Protein AF-A0A6I1EDD2-F1 (afdb_monomer_lite)

Organism: NCBI:txid1944635

pLDDT: mean 84.3, std 18.05, range [27.75, 98.12]

Structure (mmCIF, N/CA/C/O backbone):
data_AF-A0A6I1EDD2-F1
#
_entry.id   AF-A0A6I1EDD2-F1
#
loop_
_atom_site.group_PDB
_atom_site.id
_atom_site.type_symbol
_atom_site.label_atom_id
_atom_site.label_alt_id
_atom_site.label_comp_id
_atom_site.label_asym_id
_atom_site.label_entity_id
_atom_site.label_seq_id
_atom_site.pdbx_PDB_ins_code
_atom_site.Cartn_x
_atom_site.Cartn_y
_atom_site.Cartn_z
_atom_site.occupancy
_atom_site.B_iso_or_equiv
_atom_site.auth_seq_id
_atom_site.auth_comp_id
_atom_site.auth_asym_id
_atom_site.auth_atom_id
_atom_site.pdbx_PDB_model_num
ATOM 1 N N . MET A 1 1 ? -7.273 -20.513 17.455 1.00 47.00 1 MET A N 1
ATOM 2 C CA . MET A 1 1 ? -8.630 -21.057 17.237 1.00 47.00 1 MET A CA 1
ATOM 3 C C . MET A 1 1 ? -8.915 -20.858 15.754 1.00 47.00 1 MET A C 1
ATOM 5 O O . MET A 1 1 ? -8.817 -19.725 15.310 1.00 47.00 1 MET A O 1
ATOM 9 N N . GLU A 1 2 ? -9.102 -21.917 14.962 1.00 56.94 2 GLU A N 1
ATOM 10 C CA . GLU A 1 2 ? -9.360 -21.773 13.517 1.00 56.94 2 GLU A CA 1
ATOM 11 C C . GLU A 1 2 ? -10.777 -21.231 13.305 1.00 56.94 2 GLU A C 1
ATOM 13 O O . GLU A 1 2 ? -11.744 -21.877 13.702 1.00 56.94 2 GLU A O 1
ATOM 18 N N . ALA A 1 3 ? -10.907 -20.052 12.693 1.00 68.50 3 ALA A N 1
ATOM 19 C CA . ALA A 1 3 ? -12.188 -19.355 12.547 1.00 68.50 3 ALA A CA 1
ATOM 20 C C . ALA A 1 3 ? -13.194 -20.069 11.614 1.00 68.50 3 ALA A C 1
ATOM 22 O O . ALA A 1 3 ? -14.375 -19.733 11.636 1.00 68.50 3 ALA A O 1
ATOM 23 N N . ARG A 1 4 ? -12.748 -21.065 10.824 1.00 78.69 4 ARG A N 1
ATOM 24 C CA . ARG A 1 4 ? -13.569 -21.881 9.896 1.00 78.69 4 ARG A CA 1
ATOM 25 C C . ARG A 1 4 ? -14.528 -21.048 9.026 1.00 78.69 4 ARG A C 1
ATOM 27 O O . ARG A 1 4 ? -15.680 -21.421 8.839 1.00 78.69 4 ARG A O 1
ATOM 34 N N . LYS A 1 5 ? -14.041 -19.916 8.518 1.00 84.88 5 LYS A N 1
ATOM 35 C CA . LYS A 1 5 ? -14.742 -19.030 7.581 1.00 84.88 5 LYS A CA 1
ATOM 36 C C . LYS A 1 5 ? -14.232 -19.341 6.177 1.00 84.88 5 LYS A C 1
ATOM 38 O O . LYS A 1 5 ? -13.026 -19.236 5.952 1.00 84.88 5 LYS A O 1
ATOM 43 N N . PHE A 1 6 ? -15.106 -19.775 5.272 1.00 87.50 6 PHE A N 1
ATOM 44 C CA . PHE A 1 6 ? -14.699 -20.266 3.943 1.00 87.50 6 PHE A CA 1
ATOM 45 C C . PHE A 1 6 ? -15.338 -19.497 2.789 1.00 87.50 6 PHE A C 1
ATOM 47 O O . PHE A 1 6 ? -14.894 -19.634 1.650 1.00 87.50 6 PHE A O 1
ATOM 54 N N . THR A 1 7 ? -16.348 -18.682 3.075 1.00 92.38 7 THR A N 1
ATOM 55 C CA . THR A 1 7 ? -16.920 -17.734 2.115 1.00 92.38 7 THR A CA 1
ATOM 56 C C . THR A 1 7 ? -16.343 -16.338 2.324 1.00 92.38 7 THR A C 1
ATOM 58 O O . THR A 1 7 ? -15.839 -16.015 3.402 1.00 92.38 7 THR A O 1
ATOM 61 N N . VAL A 1 8 ? -16.396 -15.508 1.283 1.00 90.56 8 VAL A N 1
ATOM 62 C CA . VAL A 1 8 ? -15.893 -14.129 1.341 1.00 90.56 8 VAL A CA 1
ATOM 63 C C . VAL A 1 8 ? -16.659 -13.343 2.396 1.00 90.56 8 VAL A C 1
ATOM 65 O O . VAL A 1 8 ? -16.052 -12.667 3.217 1.00 90.56 8 VAL A O 1
ATOM 68 N N . GLU A 1 9 ? -17.977 -13.494 2.420 1.00 93.12 9 GLU A N 1
ATOM 69 C CA . GLU A 1 9 ? -18.878 -12.876 3.384 1.00 93.12 9 GLU A CA 1
ATOM 70 C C . GLU A 1 9 ? -18.453 -13.231 4.807 1.00 93.12 9 GLU A C 1
ATOM 72 O O . GLU A 1 9 ? -18.125 -12.346 5.587 1.00 93.12 9 GLU A O 1
ATOM 77 N N . GLU A 1 10 ? -18.330 -14.525 5.107 1.00 93.50 10 GLU A N 1
ATOM 78 C CA . GLU A 1 10 ? -17.895 -15.015 6.416 1.00 93.50 10 GLU A CA 1
ATOM 79 C C . GLU A 1 10 ? -16.515 -14.495 6.837 1.00 93.50 10 GLU A C 1
ATOM 81 O O . GLU A 1 10 ? -16.293 -14.216 8.020 1.00 93.50 10 GLU A O 1
ATOM 86 N N . MET A 1 11 ? -15.574 -14.398 5.892 1.00 93.75 11 MET A N 1
ATOM 87 C CA . MET A 1 11 ? -14.241 -13.852 6.147 1.00 93.75 11 MET A CA 1
ATOM 88 C C . MET A 1 11 ? -14.312 -12.358 6.454 1.00 93.75 11 MET A C 1
ATOM 90 O O . MET A 1 11 ? -13.702 -11.917 7.426 1.00 93.75 11 MET A O 1
ATOM 94 N N . ILE A 1 12 ? -15.070 -11.584 5.671 1.00 95.31 12 ILE A N 1
ATOM 95 C CA . ILE A 1 12 ? -15.235 -10.148 5.897 1.00 95.31 12 ILE A CA 1
ATOM 96 C C . ILE A 1 12 ? -15.932 -9.894 7.231 1.00 95.31 12 ILE A C 1
ATOM 98 O O . ILE A 1 12 ? -15.414 -9.079 7.994 1.00 95.31 12 ILE A O 1
ATOM 102 N N . SER A 1 13 ? -17.019 -10.608 7.559 1.00 94.06 13 SER A N 1
ATOM 103 C CA . SER A 1 13 ? -17.682 -10.462 8.862 1.00 94.06 13 SER A CA 1
ATOM 104 C C . SER A 1 13 ? -16.683 -10.695 9.998 1.00 94.06 13 SER A C 1
ATOM 106 O O . SER A 1 13 ? -16.581 -9.870 10.898 1.00 94.06 13 SER A O 1
ATOM 108 N N . TYR A 1 14 ? -15.880 -11.763 9.915 1.00 93.88 14 TYR A N 1
ATOM 109 C CA . TYR A 1 14 ? -14.882 -12.093 10.935 1.00 93.88 14 TYR A CA 1
ATOM 110 C C . TYR A 1 14 ? -13.762 -11.050 11.050 1.00 93.88 14 TYR A C 1
ATOM 112 O O . TYR A 1 14 ? -13.296 -10.735 12.145 1.00 93.88 14 TYR A O 1
ATOM 120 N N . VAL A 1 15 ? -13.313 -10.489 9.928 1.00 94.81 15 VAL A N 1
ATOM 121 C CA . VAL A 1 15 ? -12.271 -9.452 9.905 1.00 94.81 15 VAL A CA 1
ATOM 122 C C . VAL A 1 15 ? -12.746 -8.158 10.572 1.00 94.81 15 VAL A C 1
ATOM 124 O O . VAL A 1 15 ? -11.948 -7.486 11.224 1.00 94.81 15 VAL A O 1
ATOM 127 N N . ILE A 1 16 ? -14.029 -7.811 10.432 1.00 95.25 16 ILE A N 1
ATOM 128 C CA . ILE A 1 16 ? -14.606 -6.570 10.971 1.00 95.25 16 ILE A CA 1
ATOM 129 C C . ILE A 1 16 ? -15.387 -6.769 12.274 1.00 95.25 16 ILE A C 1
ATOM 131 O O . ILE A 1 16 ? -16.063 -5.843 12.714 1.00 95.25 16 ILE A O 1
ATOM 135 N N . GLU A 1 17 ? -15.336 -7.949 12.889 1.00 93.44 17 GLU A N 1
ATOM 136 C CA . GLU A 1 17 ? -15.914 -8.172 14.215 1.00 93.44 17 GLU A CA 1
ATOM 137 C C . GLU A 1 17 ? -15.179 -7.325 15.276 1.00 93.44 17 GLU A C 1
ATOM 139 O O . GLU A 1 17 ? -13.961 -7.118 15.172 1.00 93.44 17 GLU A O 1
ATOM 144 N N . PRO A 1 18 ? -15.885 -6.832 16.313 1.00 90.31 18 PRO A N 1
ATOM 145 C CA . PRO A 1 18 ? -15.234 -6.228 17.472 1.00 90.31 18 PRO A CA 1
ATOM 146 C C . PRO A 1 18 ? -14.147 -7.153 18.031 1.00 90.31 18 PRO A C 1
ATOM 148 O O . PRO A 1 18 ? -14.335 -8.366 18.090 1.00 90.31 18 PRO A O 1
ATOM 151 N N . ASP A 1 19 ? -13.012 -6.578 18.427 1.00 86.81 19 ASP A N 1
ATOM 152 C CA . ASP A 1 19 ? -11.853 -7.301 18.973 1.00 86.81 19 ASP A CA 1
ATOM 153 C C . ASP A 1 19 ? -11.250 -8.372 18.040 1.00 86.81 19 ASP A C 1
ATOM 155 O O . ASP A 1 19 ? -10.420 -9.183 18.463 1.00 86.81 19 ASP A O 1
ATOM 159 N N . SER A 1 20 ? -11.614 -8.369 16.751 1.00 91.56 20 SER A N 1
ATOM 160 C CA . SER A 1 20 ? -10.962 -9.215 15.757 1.00 91.56 20 SER A CA 1
ATOM 161 C C . SER A 1 20 ? -9.488 -8.843 15.638 1.00 91.56 20 SER A C 1
ATOM 163 O O . SER A 1 20 ? -9.128 -7.664 15.589 1.00 91.56 20 SER A O 1
ATOM 165 N N . PHE A 1 21 ? -8.631 -9.859 15.540 1.00 91.44 21 PHE A N 1
ATOM 166 C CA . PHE A 1 21 ? -7.180 -9.704 15.427 1.00 91.44 21 PHE A CA 1
ATOM 167 C C . PHE A 1 21 ? -6.784 -8.694 14.337 1.00 91.44 21 PHE A C 1
ATOM 169 O O . PHE A 1 21 ? -5.954 -7.818 14.566 1.00 91.44 21 PHE A O 1
ATOM 176 N N . PHE A 1 22 ? -7.454 -8.745 13.183 1.00 92.25 22 PHE A N 1
ATOM 177 C CA . PHE A 1 22 ? -7.182 -7.875 12.036 1.00 92.25 22 PHE A CA 1
ATOM 178 C C . PHE A 1 22 ? -7.461 -6.391 12.301 1.00 92.25 22 PHE A C 1
ATOM 180 O O . PHE A 1 22 ? -6.914 -5.527 11.619 1.00 92.25 22 PHE A O 1
ATOM 187 N N . THR A 1 23 ? -8.306 -6.069 13.282 1.00 92.75 23 THR A N 1
ATOM 188 C CA . THR A 1 23 ? -8.654 -4.676 13.589 1.00 92.75 23 THR A CA 1
ATOM 189 C C . THR A 1 23 ? -7.485 -3.950 14.241 1.00 92.75 23 THR A C 1
ATOM 191 O O . THR A 1 23 ? -7.148 -2.832 13.845 1.00 92.75 23 THR A O 1
ATOM 194 N N . THR A 1 24 ? -6.811 -4.613 15.182 1.00 91.25 24 THR A N 1
ATOM 195 C CA . THR A 1 24 ? -5.698 -4.051 15.954 1.00 91.25 24 THR A CA 1
ATOM 196 C C . THR A 1 24 ? -4.334 -4.327 15.337 1.00 91.25 24 THR A C 1
ATOM 198 O O . THR A 1 24 ? -3.413 -3.536 15.533 1.00 91.25 24 THR A O 1
ATOM 201 N N . GLU A 1 25 ? -4.188 -5.427 14.593 1.00 94.06 25 GLU A N 1
ATOM 202 C CA . GLU A 1 25 ? -2.879 -5.912 14.151 1.00 94.06 25 GLU A CA 1
ATOM 203 C C . GLU A 1 25 ? -2.140 -4.902 13.264 1.00 94.06 25 GLU A C 1
ATOM 205 O O . GLU A 1 25 ? -0.933 -4.731 13.407 1.00 94.06 25 GLU A O 1
ATOM 210 N N . GLY A 1 26 ? -2.847 -4.165 12.398 1.00 93.94 26 GLY A N 1
ATOM 211 C CA . GLY A 1 26 ? -2.216 -3.142 11.557 1.00 93.94 26 GLY A CA 1
ATOM 212 C C . GLY A 1 26 ? -1.528 -2.049 12.383 1.00 93.94 26 GLY A C 1
ATOM 213 O O . GLY A 1 26 ? -0.376 -1.707 12.130 1.00 93.94 26 GLY A O 1
ATOM 214 N N . ASP A 1 27 ? -2.186 -1.546 13.429 1.00 94.81 27 ASP A N 1
ATOM 215 C CA . ASP A 1 27 ? -1.603 -0.533 14.316 1.00 94.81 27 ASP A CA 1
ATOM 216 C C . ASP A 1 27 ? -0.454 -1.106 15.162 1.00 94.81 27 ASP A C 1
ATOM 218 O O . ASP A 1 27 ? 0.601 -0.477 15.280 1.00 94.81 27 ASP A O 1
ATOM 222 N N . ILE A 1 28 ? -0.625 -2.318 15.703 1.00 95.88 28 ILE A N 1
ATOM 223 C CA . ILE A 1 28 ? 0.389 -3.004 16.518 1.00 95.88 28 ILE A CA 1
ATOM 224 C C . ILE A 1 28 ? 1.669 -3.238 15.715 1.00 95.88 28 ILE A C 1
ATOM 226 O O . ILE A 1 28 ? 2.756 -2.905 16.200 1.00 95.88 28 ILE A O 1
ATOM 230 N N . LEU A 1 29 ? 1.549 -3.755 14.490 1.00 95.94 29 LEU A N 1
ATOM 231 C CA . LEU A 1 29 ? 2.674 -4.017 13.595 1.00 95.94 29 LEU A CA 1
ATOM 232 C C . LEU A 1 29 ? 3.455 -2.726 13.335 1.00 95.94 29 LEU A C 1
ATOM 234 O O . LEU A 1 29 ? 4.659 -2.657 13.592 1.00 95.94 29 LEU A O 1
ATOM 238 N N . LEU A 1 30 ? 2.761 -1.663 12.920 1.00 97.25 30 LEU A N 1
ATOM 239 C CA . LEU A 1 30 ? 3.394 -0.386 12.586 1.00 97.25 30 LEU A CA 1
ATOM 240 C C . LEU A 1 30 ? 4.044 0.277 13.811 1.00 97.25 30 LEU A C 1
ATOM 242 O O . LEU A 1 30 ? 5.131 0.849 13.702 1.00 97.25 30 LEU A O 1
ATOM 246 N N . ARG A 1 31 ? 3.418 0.211 14.995 1.00 96.94 31 ARG A N 1
ATOM 247 C CA . ARG A 1 31 ? 4.005 0.756 16.235 1.00 96.94 31 ARG A CA 1
ATOM 248 C C . ARG A 1 31 ? 5.243 -0.009 16.668 1.00 96.94 31 ARG A C 1
ATOM 250 O O . ARG A 1 31 ? 6.222 0.611 17.090 1.00 96.94 31 ARG A O 1
ATOM 257 N N . THR A 1 32 ? 5.186 -1.332 16.574 1.00 96.38 32 THR A N 1
ATOM 258 C CA . THR A 1 32 ? 6.289 -2.220 16.946 1.00 96.38 32 THR A CA 1
ATOM 259 C C . THR A 1 32 ? 7.513 -1.953 16.081 1.00 96.38 32 THR A C 1
ATOM 261 O O . THR A 1 32 ? 8.616 -1.790 16.616 1.00 96.38 32 THR A O 1
ATOM 264 N N . GLU A 1 33 ? 7.299 -1.830 14.772 1.00 96.50 33 GLU A N 1
ATOM 265 C CA . GLU A 1 33 ? 8.369 -1.644 13.797 1.00 96.50 33 GLU A CA 1
ATOM 266 C C . GLU A 1 33 ? 8.960 -0.228 13.854 1.00 96.50 33 GLU A C 1
ATOM 268 O O . GLU A 1 33 ? 10.172 -0.043 13.971 1.00 96.50 33 GLU A O 1
ATOM 273 N N . PHE A 1 34 ? 8.113 0.806 13.843 1.00 96.94 34 PHE A N 1
ATOM 274 C CA . PHE A 1 34 ? 8.576 2.183 13.639 1.00 96.94 34 PHE A CA 1
ATOM 275 C C . PHE A 1 34 ? 8.803 2.984 14.916 1.00 96.94 34 PHE A C 1
ATOM 277 O O . PHE A 1 34 ? 9.508 3.998 14.896 1.00 96.94 34 PHE A O 1
ATOM 284 N N . ARG A 1 35 ? 8.241 2.544 16.045 1.00 94.75 35 ARG A N 1
ATOM 285 C CA . ARG A 1 35 ? 8.436 3.149 17.370 1.00 94.75 35 ARG A CA 1
ATOM 286 C C . ARG A 1 35 ? 8.242 4.673 17.347 1.00 94.75 35 ARG A C 1
ATOM 288 O O . ARG A 1 35 ? 7.124 5.158 17.224 1.00 94.75 35 ARG A O 1
ATOM 295 N N . ARG A 1 36 ? 9.333 5.439 17.471 1.00 93.69 36 ARG A N 1
ATOM 296 C CA . ARG A 1 36 ? 9.324 6.910 17.549 1.00 93.69 36 ARG A CA 1
ATOM 297 C C . ARG A 1 36 ? 8.957 7.581 16.227 1.00 93.69 36 ARG A C 1
ATOM 299 O O . ARG A 1 36 ? 8.417 8.680 16.253 1.00 93.69 36 ARG A O 1
ATOM 306 N N . ASP A 1 37 ? 9.198 6.910 15.105 1.00 94.56 37 ASP A N 1
ATOM 307 C CA . ASP A 1 37 ? 8.917 7.438 13.769 1.00 94.56 37 ASP A CA 1
ATOM 308 C C . ASP A 1 37 ? 7.534 7.006 13.246 1.00 94.56 37 ASP A C 1
ATOM 310 O O . ASP A 1 37 ? 7.175 7.334 12.113 1.00 94.56 37 ASP A O 1
ATOM 314 N N . TYR A 1 38 ? 6.748 6.289 14.066 1.00 96.88 38 TYR A N 1
ATOM 315 C CA . TYR A 1 38 ? 5.447 5.716 13.701 1.00 96.88 38 TYR A CA 1
ATOM 316 C C . TYR A 1 38 ? 4.566 6.696 12.926 1.00 96.88 38 TYR A C 1
ATOM 318 O O . TYR A 1 38 ? 4.117 6.364 11.836 1.00 96.88 38 TYR A O 1
ATOM 326 N N . SER A 1 39 ? 4.370 7.917 13.431 1.00 96.06 39 SER A N 1
ATOM 327 C CA . SER A 1 39 ? 3.427 8.869 12.832 1.00 96.06 39 SER A CA 1
ATOM 328 C C . SER A 1 39 ? 3.792 9.255 11.395 1.00 96.06 39 SER A C 1
ATOM 330 O O . SER A 1 39 ? 2.904 9.488 10.578 1.00 96.06 39 SER A O 1
ATOM 332 N N . VAL A 1 40 ? 5.089 9.313 11.070 1.00 96.75 40 VAL A N 1
ATOM 333 C CA . VAL A 1 40 ? 5.553 9.668 9.721 1.00 96.75 40 VAL A CA 1
ATOM 334 C C . VAL A 1 40 ? 5.333 8.499 8.767 1.00 96.75 40 VAL A C 1
ATOM 336 O O . VAL A 1 40 ? 4.719 8.680 7.719 1.00 96.75 40 VAL A O 1
ATOM 339 N N . TYR A 1 41 ? 5.773 7.293 9.136 1.00 97.88 41 TYR A N 1
ATOM 340 C CA . TYR A 1 41 ? 5.585 6.105 8.298 1.00 97.88 41 TYR A CA 1
ATOM 341 C C . TYR A 1 41 ? 4.111 5.754 8.110 1.00 97.88 41 TYR A C 1
ATOM 343 O O . TYR A 1 41 ? 3.687 5.496 6.985 1.00 97.88 41 TYR A O 1
ATOM 351 N N . PHE A 1 42 ? 3.328 5.820 9.189 1.00 97.88 42 PHE A N 1
ATOM 352 C CA . PHE A 1 42 ? 1.882 5.644 9.158 1.00 97.88 42 PHE A CA 1
ATOM 353 C C . PHE A 1 42 ? 1.242 6.592 8.145 1.00 97.88 42 PHE A C 1
ATOM 355 O O . PHE A 1 42 ? 0.549 6.150 7.234 1.00 97.88 42 PHE A O 1
ATOM 362 N N . GLY A 1 43 ? 1.533 7.893 8.257 1.00 97.25 43 GLY A N 1
ATOM 363 C CA . GLY A 1 43 ? 0.957 8.897 7.370 1.00 97.25 43 GLY A CA 1
ATOM 364 C C . GLY A 1 43 ? 1.352 8.710 5.904 1.00 97.25 43 GLY A C 1
ATOM 365 O O . GLY A 1 43 ? 0.564 9.060 5.025 1.00 97.25 43 GLY A O 1
ATOM 366 N N . ILE A 1 44 ? 2.555 8.191 5.620 1.00 97.88 44 ILE A N 1
ATOM 367 C CA . ILE A 1 44 ? 2.996 7.882 4.250 1.00 97.88 44 ILE A CA 1
ATOM 368 C C . ILE A 1 44 ? 2.198 6.698 3.700 1.00 97.88 44 ILE A C 1
ATOM 370 O O . ILE A 1 44 ? 1.634 6.805 2.612 1.00 97.88 44 ILE A O 1
ATOM 374 N N . LEU A 1 45 ? 2.126 5.595 4.449 1.00 98.12 45 LEU A N 1
ATOM 375 C CA . LEU A 1 45 ? 1.411 4.384 4.039 1.00 98.12 45 LEU A CA 1
ATOM 376 C C . LEU A 1 45 ? -0.088 4.650 3.847 1.00 98.12 45 LEU A C 1
ATOM 378 O O . LEU A 1 45 ? -0.641 4.275 2.819 1.00 98.12 45 LEU A O 1
ATOM 382 N N . GLU A 1 46 ? -0.717 5.383 4.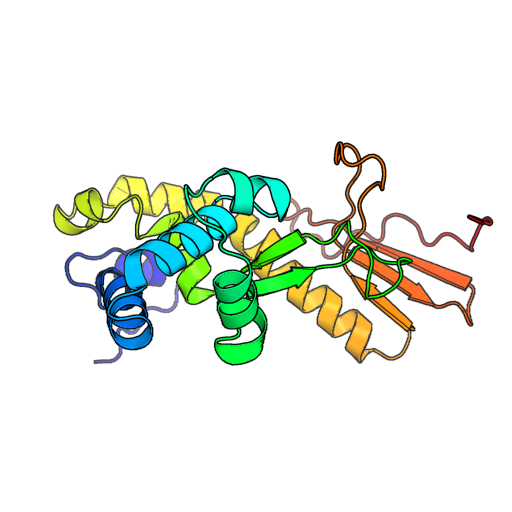767 1.00 97.38 46 GLU A N 1
ATOM 383 C CA . GLU A 1 46 ? -2.118 5.814 4.670 1.00 97.38 46 GLU A CA 1
ATOM 384 C C . GLU A 1 46 ? -2.386 6.622 3.387 1.00 97.38 46 GLU A C 1
ATOM 386 O O . GLU A 1 46 ? -3.374 6.408 2.678 1.00 97.38 46 GLU A O 1
ATOM 391 N N . ARG A 1 47 ? -1.489 7.555 3.050 1.00 96.69 47 ARG A N 1
ATOM 392 C CA . ARG A 1 47 ? -1.601 8.373 1.833 1.00 96.69 47 ARG A CA 1
ATOM 393 C C . ARG A 1 47 ? -1.461 7.529 0.572 1.00 96.69 47 ARG A C 1
ATOM 395 O O . ARG A 1 47 ? -2.246 7.695 -0.358 1.00 96.69 47 ARG A O 1
ATOM 402 N N . ILE A 1 48 ? -0.501 6.608 0.540 1.00 96.12 48 ILE A N 1
ATOM 403 C CA . ILE A 1 48 ? -0.311 5.714 -0.609 1.00 96.12 48 ILE A CA 1
ATOM 404 C C . ILE A 1 48 ? -1.527 4.793 -0.769 1.00 96.12 48 ILE A C 1
ATOM 406 O O . ILE A 1 48 ? -2.076 4.707 -1.865 1.00 96.12 48 ILE A O 1
ATOM 410 N N . ALA A 1 49 ? -2.009 4.188 0.319 1.00 93.88 49 ALA A N 1
ATOM 411 C CA . ALA A 1 49 ? -3.210 3.350 0.331 1.00 93.88 49 ALA A CA 1
ATOM 412 C C . ALA A 1 49 ? -4.495 4.108 -0.062 1.00 93.88 49 ALA A C 1
ATOM 414 O O . ALA A 1 49 ? -5.452 3.506 -0.542 1.00 93.88 49 ALA A O 1
ATOM 415 N N . SER A 1 50 ? -4.527 5.434 0.098 1.00 91.00 50 SER A N 1
ATOM 416 C CA . SER A 1 50 ? -5.621 6.296 -0.377 1.00 91.00 50 SER A CA 1
ATOM 417 C C . SER A 1 50 ? -5.411 6.854 -1.793 1.00 91.00 50 SER A C 1
ATOM 419 O O . SER A 1 50 ? -6.196 7.686 -2.249 1.00 91.00 50 SER A O 1
ATOM 421 N N . GLY A 1 51 ? -4.386 6.389 -2.516 1.00 89.56 51 GLY A N 1
ATOM 422 C CA . GLY A 1 51 ? -4.149 6.716 -3.925 1.00 89.56 51 GLY A CA 1
ATOM 423 C C . GLY A 1 51 ? -3.195 7.889 -4.172 1.00 89.56 51 GLY A C 1
ATOM 424 O O . GLY A 1 51 ? -3.019 8.302 -5.318 1.00 89.56 51 GLY A O 1
ATOM 425 N N . LYS A 1 52 ? -2.539 8.434 -3.139 1.00 93.06 52 LYS A N 1
ATOM 426 C CA . LYS A 1 52 ? -1.462 9.426 -3.313 1.00 93.06 52 LYS A CA 1
ATOM 427 C C . LYS A 1 52 ? -0.167 8.719 -3.682 1.00 93.06 52 LYS A C 1
ATOM 429 O O . LYS A 1 52 ? 0.627 8.342 -2.826 1.00 93.06 52 LYS A O 1
ATOM 434 N N . THR A 1 53 ? 0.042 8.540 -4.980 1.00 91.00 53 THR A N 1
ATOM 435 C CA . THR A 1 53 ? 1.141 7.718 -5.502 1.00 91.00 53 THR A CA 1
ATOM 436 C C . THR A 1 53 ? 2.331 8.538 -6.007 1.00 91.00 53 THR A C 1
ATOM 438 O O . THR A 1 53 ? 3.453 8.034 -6.077 1.00 91.00 53 THR A O 1
ATOM 441 N N . LYS A 1 54 ? 2.147 9.821 -6.340 1.00 91.38 54 LYS A N 1
ATOM 442 C CA . LYS A 1 54 ? 3.232 10.671 -6.858 1.00 91.38 54 LYS A CA 1
ATOM 443 C C . LYS A 1 54 ? 4.149 11.138 -5.726 1.00 91.38 54 LYS A C 1
ATOM 445 O O . LYS A 1 54 ? 3.690 11.682 -4.723 1.00 91.38 54 LYS A O 1
ATOM 450 N N . ARG A 1 55 ? 5.471 11.043 -5.927 1.00 91.50 55 ARG A N 1
ATOM 451 C CA . ARG A 1 55 ? 6.472 11.497 -4.939 1.00 91.50 55 ARG A CA 1
ATOM 452 C C . ARG A 1 55 ? 6.252 12.946 -4.498 1.00 91.50 55 ARG A C 1
ATOM 454 O O . ARG A 1 55 ? 6.360 13.233 -3.314 1.00 91.50 55 ARG A O 1
ATOM 461 N N . GLN A 1 56 ? 5.974 13.849 -5.439 1.00 89.62 56 GLN A N 1
ATOM 462 C CA . GLN A 1 56 ? 5.774 15.266 -5.124 1.00 89.62 56 GLN A CA 1
ATOM 463 C C . GLN A 1 56 ? 4.557 15.480 -4.219 1.00 89.62 56 GLN A C 1
ATOM 465 O O . GLN A 1 56 ? 4.663 16.224 -3.250 1.00 89.62 56 GLN A O 1
ATOM 470 N N . GLU A 1 57 ? 3.448 14.779 -4.478 1.00 91.38 57 GLU A N 1
ATOM 471 C CA . GLU A 1 57 ? 2.250 14.842 -3.633 1.00 91.38 57 GLU A CA 1
ATOM 472 C C . GLU A 1 57 ? 2.558 14.360 -2.215 1.00 91.38 57 GLU A C 1
ATOM 474 O O . GLU A 1 57 ? 2.219 15.047 -1.253 1.00 91.38 57 GLU A O 1
ATOM 479 N N . LEU A 1 58 ? 3.276 13.239 -2.084 1.00 94.19 58 LEU A N 1
ATOM 480 C CA . LEU A 1 58 ? 3.682 12.710 -0.784 1.00 94.19 58 LEU A CA 1
ATOM 481 C C . LEU A 1 58 ? 4.596 13.681 -0.041 1.00 94.19 58 LEU A C 1
ATOM 483 O O . LEU A 1 58 ? 4.274 14.054 1.075 1.00 94.19 58 LEU A O 1
ATOM 487 N N . VAL A 1 59 ? 5.694 14.135 -0.651 1.00 93.44 59 VAL A N 1
ATOM 488 C CA . VAL A 1 59 ? 6.660 15.033 0.009 1.00 93.44 59 VAL A CA 1
ATOM 489 C C . VAL A 1 59 ? 6.005 16.355 0.412 1.00 93.44 59 VAL A C 1
ATOM 491 O O . VAL A 1 59 ? 6.248 16.840 1.511 1.00 93.44 59 VAL A O 1
ATOM 494 N N . SER A 1 60 ? 5.131 16.911 -0.432 1.00 93.31 60 SER A N 1
ATOM 495 C CA . SER A 1 60 ? 4.430 18.168 -0.139 1.00 93.31 60 SER A CA 1
ATOM 496 C C . SER A 1 60 ? 3.436 18.074 1.024 1.00 93.31 60 SER A C 1
ATOM 498 O O . SER A 1 60 ? 3.063 19.095 1.596 1.00 93.31 60 SER A O 1
ATOM 500 N N . ALA A 1 61 ? 3.007 16.862 1.388 1.00 93.56 61 ALA A N 1
ATOM 501 C CA . ALA A 1 61 ? 2.030 16.640 2.447 1.00 93.56 61 ALA A CA 1
ATOM 502 C C . ALA A 1 61 ? 2.644 16.585 3.858 1.00 93.56 6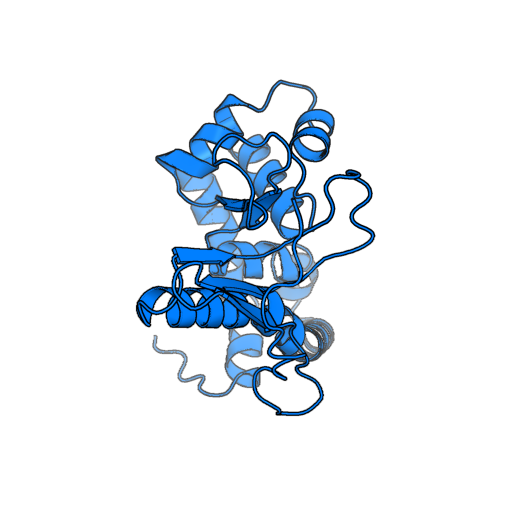1 ALA A C 1
ATOM 504 O O . ALA A 1 61 ? 1.891 16.456 4.827 1.00 93.56 61 ALA A O 1
ATOM 505 N N . PHE A 1 62 ? 3.975 16.662 3.985 1.00 93.62 62 PHE A N 1
ATOM 506 C CA . PHE A 1 62 ? 4.681 16.625 5.266 1.00 93.62 62 PHE A CA 1
ATOM 507 C C . PHE A 1 62 ? 5.487 17.910 5.495 1.00 93.62 62 PHE A C 1
ATOM 509 O O . PHE A 1 62 ? 6.021 18.486 4.550 1.00 93.62 62 PHE A O 1
ATOM 516 N N . PRO A 1 63 ? 5.613 18.361 6.757 1.00 90.50 63 PRO A N 1
ATOM 517 C CA . PRO A 1 63 ? 6.361 19.574 7.092 1.00 90.50 63 PRO A CA 1
ATOM 518 C C . PRO A 1 63 ? 7.884 19.404 6.971 1.00 90.50 63 PRO A C 1
ATOM 520 O O . PRO A 1 63 ? 8.618 20.388 6.969 1.00 90.50 63 PRO A O 1
ATOM 523 N N . THR A 1 64 ? 8.367 18.165 6.907 1.00 92.06 64 THR A N 1
ATOM 524 C CA . THR A 1 64 ? 9.787 17.811 6.824 1.00 92.06 64 THR A CA 1
ATOM 525 C C . THR A 1 64 ? 10.040 16.933 5.609 1.00 92.06 64 THR A C 1
ATOM 527 O O . THR A 1 64 ? 9.131 16.254 5.134 1.00 92.06 64 THR A O 1
ATOM 530 N N . ASP A 1 65 ? 11.289 16.883 5.145 1.00 93.44 65 ASP A N 1
ATOM 531 C CA . ASP A 1 65 ? 11.674 15.932 4.103 1.00 93.44 65 ASP A CA 1
ATOM 532 C C . ASP A 1 65 ? 11.442 14.486 4.572 1.00 93.44 65 ASP A C 1
ATOM 534 O O . ASP A 1 65 ? 11.901 14.083 5.642 1.00 93.44 65 ASP A O 1
ATOM 538 N N . ILE A 1 66 ? 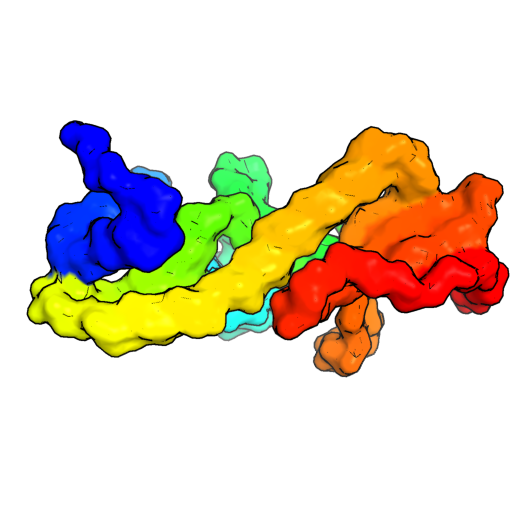10.723 13.720 3.750 1.00 96.38 66 ILE A N 1
ATOM 539 C CA . ILE A 1 66 ? 10.409 12.303 3.974 1.00 96.38 66 ILE A CA 1
ATOM 540 C C . ILE A 1 66 ? 11.188 11.372 3.034 1.00 96.38 66 ILE A C 1
ATOM 542 O O . ILE A 1 66 ? 10.884 10.183 2.926 1.00 96.38 66 ILE A O 1
ATOM 546 N N . SER A 1 67 ? 12.178 11.893 2.301 1.00 94.94 67 SER A N 1
ATOM 547 C CA . SER A 1 67 ? 12.927 11.125 1.300 1.00 94.94 67 SER A CA 1
ATOM 548 C C . SER A 1 67 ? 13.609 9.886 1.886 1.00 94.94 67 SER A C 1
ATOM 550 O O . SER A 1 67 ? 13.603 8.836 1.243 1.00 94.94 67 SER A O 1
ATOM 552 N N . GLY A 1 68 ? 14.145 9.986 3.107 1.00 96.38 68 GLY A N 1
ATOM 553 C CA . GLY A 1 68 ? 14.754 8.855 3.813 1.00 96.38 68 GLY A CA 1
ATOM 554 C C . GLY A 1 68 ? 13.736 7.809 4.276 1.00 96.38 68 GLY A C 1
ATOM 555 O O . GLY A 1 68 ? 14.023 6.617 4.248 1.00 96.38 68 GLY A O 1
ATOM 556 N N . GLN A 1 69 ? 12.534 8.232 4.662 1.00 97.50 69 GLN A N 1
ATOM 557 C CA . GLN A 1 69 ? 11.444 7.356 5.091 1.00 97.50 69 GLN A CA 1
ATOM 558 C C . GLN A 1 69 ? 10.854 6.600 3.902 1.00 97.50 69 GLN A C 1
ATOM 560 O O . GLN A 1 69 ? 10.625 5.400 4.004 1.00 97.50 69 GLN A O 1
ATOM 565 N N . LEU A 1 70 ? 10.683 7.268 2.756 1.00 96.94 70 LEU A N 1
ATOM 566 C CA . LEU A 1 70 ? 10.282 6.614 1.506 1.00 96.94 70 LEU A CA 1
ATOM 567 C C . LEU A 1 70 ? 11.293 5.540 1.090 1.00 96.94 70 LEU A C 1
ATOM 569 O O . LEU A 1 70 ? 10.892 4.430 0.764 1.00 96.94 70 LEU A O 1
ATOM 573 N N . PHE A 1 71 ? 12.592 5.848 1.165 1.00 96.38 71 PHE A N 1
ATOM 574 C CA . PHE A 1 71 ? 13.652 4.871 0.901 1.00 96.38 71 PHE A CA 1
ATOM 575 C C . PHE A 1 71 ? 13.586 3.685 1.871 1.00 96.38 71 PHE A C 1
ATOM 577 O O . PHE A 1 71 ? 13.655 2.537 1.453 1.00 96.38 71 PHE A O 1
ATOM 584 N N . LYS A 1 72 ? 13.369 3.935 3.168 1.00 97.69 72 LYS A N 1
ATOM 585 C CA . LYS A 1 72 ? 13.216 2.863 4.161 1.00 97.69 72 LYS A CA 1
ATOM 586 C C . LYS A 1 72 ? 12.006 1.964 3.901 1.00 97.69 72 LYS A C 1
ATOM 588 O O . LYS A 1 72 ? 12.135 0.745 3.962 1.00 97.69 72 LYS A O 1
ATOM 593 N N . LEU A 1 73 ? 10.851 2.548 3.586 1.00 98.12 73 LEU A N 1
ATOM 594 C CA . LEU A 1 73 ? 9.637 1.790 3.268 1.00 98.12 73 LEU A CA 1
ATOM 595 C C . LEU A 1 73 ? 9.790 0.926 2.014 1.00 98.12 73 LEU A C 1
ATOM 597 O O . LEU A 1 73 ? 9.205 -0.152 1.961 1.00 98.12 73 LEU A O 1
ATOM 601 N N . GLU A 1 74 ? 10.551 1.396 1.026 1.00 97.00 74 GLU A N 1
ATOM 602 C CA . GLU A 1 74 ? 10.788 0.697 -0.239 1.00 97.00 74 GLU A CA 1
ATOM 603 C C . GLU A 1 74 ? 11.857 -0.398 -0.105 1.00 97.00 74 GLU A C 1
ATOM 605 O O . GLU A 1 74 ? 11.599 -1.569 -0.387 1.00 97.00 74 GLU A O 1
ATOM 610 N N . ASP A 1 75 ? 13.050 -0.025 0.355 1.00 96.56 75 ASP A N 1
ATOM 611 C CA . ASP A 1 75 ? 14.252 -0.853 0.238 1.00 96.56 75 ASP A CA 1
ATOM 612 C C . ASP A 1 75 ? 14.580 -1.669 1.498 1.00 96.56 75 ASP A C 1
ATOM 614 O O . ASP A 1 75 ? 15.359 -2.614 1.412 1.00 96.56 75 ASP A O 1
ATOM 618 N N . TYR A 1 76 ? 14.005 -1.333 2.660 1.00 96.25 76 TYR A N 1
ATOM 619 C CA . TYR A 1 76 ? 14.264 -2.061 3.914 1.00 96.25 76 TYR A CA 1
ATOM 620 C C . TYR A 1 76 ? 13.039 -2.811 4.414 1.00 96.25 76 TYR A C 1
ATOM 622 O O . TYR A 1 76 ? 13.138 -3.979 4.773 1.00 96.25 76 TYR A O 1
ATOM 630 N N . PHE A 1 77 ? 11.891 -2.136 4.466 1.00 96.69 77 PHE A N 1
ATOM 631 C CA . PHE A 1 77 ? 10.658 -2.739 4.970 1.00 96.69 77 PHE A CA 1
ATOM 632 C C . PHE A 1 77 ? 9.840 -3.415 3.868 1.00 96.69 77 PHE A C 1
ATOM 634 O O . PHE A 1 77 ? 8.973 -4.224 4.174 1.00 96.69 77 PHE A O 1
ATOM 641 N N . HIS A 1 78 ? 10.097 -3.074 2.600 1.00 96.31 78 HIS A N 1
ATOM 642 C CA . HIS A 1 78 ? 9.372 -3.591 1.436 1.00 96.31 78 HIS A CA 1
ATOM 643 C C . HIS A 1 78 ? 7.843 -3.452 1.541 1.00 96.31 78 HIS A C 1
ATOM 645 O O . HIS A 1 78 ? 7.098 -4.258 0.990 1.00 96.31 78 HIS A O 1
ATOM 651 N N . LEU A 1 79 ? 7.366 -2.413 2.234 1.00 97.31 79 LEU A N 1
ATOM 652 C CA . LEU A 1 79 ? 5.934 -2.131 2.397 1.00 97.31 79 LEU A CA 1
ATOM 653 C C . LEU A 1 79 ? 5.369 -1.319 1.234 1.00 97.31 79 LEU A C 1
ATOM 655 O O . LEU A 1 79 ? 4.161 -1.320 0.991 1.00 97.31 79 LEU A O 1
ATOM 659 N N . ILE A 1 80 ? 6.246 -0.637 0.497 1.00 97.25 80 ILE A N 1
ATOM 660 C CA . ILE A 1 80 ? 5.913 0.067 -0.738 1.00 97.25 80 ILE A CA 1
ATOM 661 C C . ILE A 1 80 ? 6.897 -0.331 -1.830 1.00 97.25 80 ILE A C 1
ATOM 663 O O . ILE A 1 80 ? 7.989 -0.822 -1.558 1.00 97.25 80 ILE A O 1
ATOM 667 N N . LYS A 1 81 ? 6.532 -0.067 -3.079 1.00 94.31 81 LYS A N 1
ATOM 668 C CA . LYS A 1 81 ? 7.431 -0.215 -4.226 1.00 94.31 81 LYS A CA 1
ATOM 669 C C . LYS A 1 81 ? 7.214 0.905 -5.228 1.00 94.31 81 LYS A C 1
ATOM 671 O O . LYS A 1 81 ? 6.142 1.516 -5.265 1.00 94.31 81 LYS A O 1
ATOM 676 N N . ARG A 1 82 ? 8.220 1.149 -6.066 1.00 91.81 82 ARG A N 1
ATOM 677 C CA . ARG A 1 82 ? 8.061 1.978 -7.261 1.00 91.81 82 ARG A CA 1
ATOM 678 C C . ARG A 1 82 ? 7.491 1.165 -8.402 1.00 91.81 82 ARG A C 1
ATOM 680 O O . ARG A 1 82 ? 8.004 0.110 -8.764 1.00 91.81 82 ARG A O 1
ATOM 687 N N . GLU A 1 83 ? 6.468 1.727 -9.006 1.00 89.19 83 GLU A N 1
ATOM 688 C CA . GLU A 1 83 ? 5.897 1.269 -10.249 1.00 89.19 83 GLU A CA 1
ATOM 689 C C . GLU A 1 83 ? 6.299 2.241 -11.357 1.00 89.19 83 GLU A C 1
ATOM 691 O O . GLU A 1 83 ? 6.140 3.459 -11.225 1.00 89.19 83 GLU A O 1
ATOM 696 N N . ASN A 1 84 ? 6.881 1.703 -12.427 1.00 88.25 84 ASN A N 1
ATOM 697 C CA . ASN A 1 84 ? 7.326 2.472 -13.581 1.00 88.25 84 ASN A CA 1
ATOM 698 C C . ASN A 1 84 ? 6.429 2.149 -14.774 1.00 88.25 84 ASN A C 1
ATOM 700 O O . ASN A 1 84 ? 6.044 0.987 -14.924 1.00 88.25 84 ASN A O 1
ATOM 704 N N . PRO A 1 85 ? 6.143 3.137 -15.634 1.00 88.62 85 PRO A N 1
ATOM 705 C CA . PRO A 1 85 ? 5.449 2.862 -16.872 1.00 88.62 85 PRO A CA 1
ATOM 706 C C . PRO A 1 85 ? 6.372 2.084 -17.817 1.00 88.62 85 PRO A C 1
ATOM 708 O O . PRO A 1 85 ? 7.568 2.381 -17.906 1.00 88.62 85 PRO A O 1
ATOM 711 N N . VAL A 1 86 ? 5.800 1.125 -18.536 1.00 88.25 86 VAL A N 1
ATOM 712 C CA . VAL A 1 86 ? 6.481 0.318 -19.551 1.00 88.25 86 VAL A CA 1
ATOM 713 C C . VAL A 1 86 ? 7.080 1.206 -20.647 1.00 88.25 86 VAL A C 1
ATOM 715 O O . VAL A 1 86 ? 6.518 2.245 -21.005 1.00 88.25 86 VAL A O 1
ATOM 718 N N . GLY A 1 87 ? 8.234 0.811 -21.186 1.00 79.88 87 GLY A N 1
ATOM 719 C CA . GLY A 1 87 ? 8.939 1.531 -22.246 1.00 79.88 87 GLY A CA 1
ATOM 720 C C . GLY A 1 87 ? 9.730 2.742 -21.746 1.00 79.88 87 GLY A C 1
ATOM 721 O O . GLY A 1 87 ? 10.175 3.574 -22.540 1.00 79.88 87 GLY A O 1
ATOM 722 N N . ARG A 1 88 ? 9.923 2.880 -20.427 1.00 72.62 88 ARG A N 1
ATOM 723 C CA . ARG A 1 88 ? 10.741 3.940 -19.817 1.00 72.62 88 ARG A CA 1
ATOM 724 C C . ARG A 1 88 ? 11.936 3.368 -19.064 1.00 72.62 88 ARG A C 1
ATOM 726 O O . ARG A 1 88 ? 11.896 2.291 -18.484 1.00 72.62 88 ARG A O 1
ATOM 733 N N . GLN A 1 89 ? 13.029 4.133 -19.037 1.00 64.94 89 GLN A N 1
ATOM 734 C CA . GLN A 1 89 ? 14.225 3.759 -18.278 1.00 64.94 89 GLN A CA 1
ATOM 735 C C . GLN A 1 89 ? 13.916 3.611 -16.778 1.00 64.94 89 GLN A C 1
ATOM 737 O O . GLN A 1 89 ? 13.174 4.415 -16.217 1.00 64.94 89 GLN A O 1
ATOM 742 N N . LYS A 1 90 ? 14.587 2.663 -16.106 1.00 58.16 90 LYS A N 1
ATOM 743 C CA . LYS A 1 90 ? 14.432 2.361 -14.664 1.00 58.16 90 LYS A CA 1
ATOM 744 C C . LYS A 1 90 ? 14.620 3.562 -13.715 1.00 58.16 90 LYS A C 1
ATOM 746 O O . LYS A 1 90 ? 14.157 3.514 -12.584 1.00 58.16 90 LYS A O 1
ATOM 751 N N . ASN A 1 91 ? 15.265 4.641 -14.173 1.00 57.69 91 ASN A N 1
ATOM 752 C CA . ASN A 1 91 ? 15.489 5.880 -13.411 1.00 57.69 91 ASN A CA 1
ATOM 753 C C . ASN A 1 91 ? 14.528 7.021 -13.799 1.00 57.69 91 ASN A C 1
ATOM 755 O O . ASN A 1 91 ? 14.805 8.194 -13.529 1.00 57.69 91 ASN A O 1
ATOM 759 N N . ALA A 1 92 ? 13.421 6.714 -14.480 1.00 64.75 92 ALA A N 1
ATOM 760 C CA . ALA A 1 92 ? 12.439 7.713 -14.866 1.00 64.75 92 ALA A CA 1
ATOM 761 C C . ALA A 1 92 ? 11.878 8.422 -13.625 1.00 64.75 92 ALA A C 1
ATOM 763 O O . ALA A 1 92 ? 11.434 7.793 -12.675 1.00 64.75 92 ALA A O 1
ATOM 764 N N . ARG A 1 93 ? 11.840 9.759 -13.645 1.00 70.00 93 ARG A N 1
ATOM 765 C CA . ARG A 1 93 ? 11.250 10.567 -12.558 1.00 70.00 93 ARG A CA 1
ATOM 766 C C . ARG A 1 93 ? 9.724 10.415 -12.433 1.00 70.00 93 ARG A C 1
ATOM 768 O O . ARG A 1 93 ? 9.153 10.939 -11.485 1.00 70.00 93 ARG A O 1
ATOM 775 N N . ASN A 1 94 ? 9.079 9.734 -13.384 1.00 79.00 94 ASN A N 1
ATOM 776 C CA . ASN A 1 94 ? 7.626 9.584 -13.491 1.00 79.00 94 ASN A CA 1
ATOM 777 C C . ASN A 1 94 ? 7.132 8.224 -12.963 1.00 79.00 94 ASN A C 1
ATOM 779 O O . ASN A 1 94 ? 6.270 7.607 -13.581 1.00 79.00 94 ASN A O 1
ATOM 783 N N . PHE A 1 95 ? 7.722 7.734 -11.872 1.00 88.50 95 PHE A N 1
ATOM 784 C CA . PHE A 1 95 ? 7.244 6.540 -11.178 1.00 88.50 95 PHE A CA 1
ATOM 785 C C . PHE A 1 95 ? 6.131 6.892 -10.184 1.00 88.50 95 PHE A C 1
ATOM 787 O O . PHE A 1 95 ? 6.004 8.036 -9.733 1.00 88.50 95 PHE A O 1
ATOM 794 N N . ARG A 1 96 ? 5.363 5.878 -9.797 1.00 90.94 96 ARG A N 1
ATOM 795 C CA . ARG A 1 96 ? 4.336 5.944 -8.755 1.00 90.94 96 ARG A CA 1
ATOM 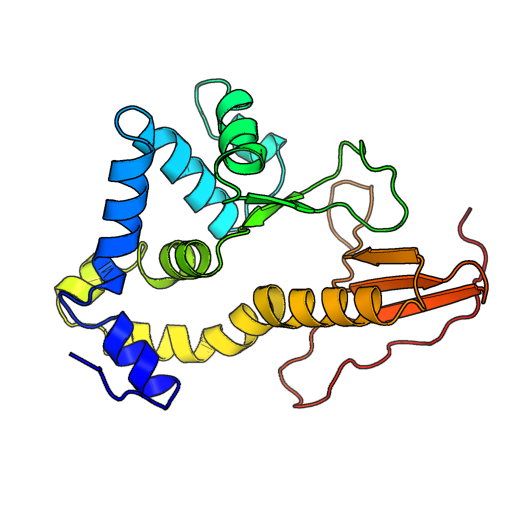796 C C . ARG A 1 96 ? 4.734 5.034 -7.594 1.00 90.94 96 ARG A C 1
ATOM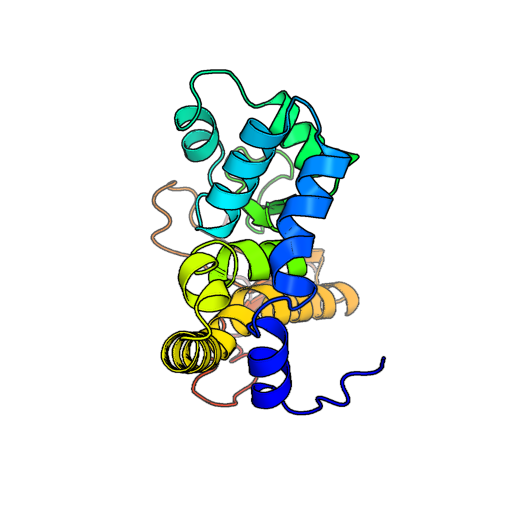 798 O O . ARG A 1 96 ? 5.274 3.957 -7.816 1.00 90.94 96 ARG A O 1
ATOM 805 N N . PHE A 1 97 ? 4.516 5.469 -6.358 1.00 94.50 97 PHE A N 1
ATOM 806 C CA . PHE A 1 97 ? 4.600 4.593 -5.192 1.00 94.50 97 PHE A CA 1
ATOM 807 C C . PHE A 1 97 ? 3.289 3.833 -5.035 1.00 94.50 97 PHE A C 1
ATOM 809 O O . PHE A 1 97 ? 2.220 4.440 -5.079 1.00 94.50 97 PHE A O 1
ATOM 816 N N . VAL A 1 98 ? 3.383 2.525 -4.818 1.00 93.94 98 VAL A N 1
ATOM 817 C CA . VAL A 1 98 ? 2.231 1.650 -4.579 1.00 93.94 98 VAL A CA 1
ATOM 818 C C . VAL A 1 98 ? 2.476 0.776 -3.354 1.00 93.94 98 VAL A C 1
ATOM 820 O O . VAL A 1 98 ? 3.627 0.475 -3.024 1.00 93.94 98 VAL A O 1
ATOM 823 N N . MET A 1 99 ? 1.396 0.360 -2.691 1.00 95.44 99 MET A N 1
ATOM 824 C CA . MET A 1 99 ? 1.464 -0.596 -1.585 1.00 95.44 99 MET A CA 1
ATOM 825 C C . MET A 1 99 ? 1.997 -1.942 -2.087 1.00 95.44 99 MET A C 1
ATOM 827 O O . MET A 1 99 ? 1.534 -2.468 -3.105 1.00 95.44 99 MET A O 1
ATOM 831 N N . ALA A 1 100 ? 2.978 -2.490 -1.376 1.00 94.31 100 ALA A N 1
ATOM 832 C CA . ALA A 1 100 ? 3.517 -3.821 -1.639 1.00 94.31 100 ALA A CA 1
ATOM 833 C C . ALA A 1 100 ? 2.924 -4.881 -0.697 1.00 94.31 100 ALA A C 1
ATOM 835 O O . ALA A 1 100 ? 2.808 -6.035 -1.100 1.00 94.31 100 ALA A O 1
ATOM 836 N N . ASP A 1 101 ? 2.504 -4.479 0.506 1.00 94.50 101 ASP A N 1
ATOM 837 C CA . ASP A 1 101 ? 1.840 -5.345 1.480 1.00 94.50 101 ASP A CA 1
ATOM 838 C C . ASP A 1 101 ? 0.311 -5.289 1.316 1.00 94.50 101 ASP A C 1
ATOM 840 O O . ASP A 1 101 ? -0.317 -4.245 1.532 1.00 94.50 101 ASP A O 1
ATOM 844 N N . ASP A 1 102 ? -0.285 -6.410 0.904 1.00 92.06 102 ASP A N 1
ATOM 845 C CA . ASP A 1 102 ? -1.719 -6.491 0.603 1.00 92.06 102 ASP A CA 1
ATOM 846 C C . ASP A 1 102 ? -2.581 -6.407 1.876 1.00 92.06 102 ASP A C 1
ATOM 848 O O . ASP A 1 102 ? -3.679 -5.846 1.841 1.00 92.06 102 ASP A O 1
ATOM 852 N N . TYR A 1 103 ? -2.071 -6.880 3.019 1.00 94.19 103 TYR A N 1
ATOM 853 C CA . TYR A 1 103 ? -2.777 -6.792 4.296 1.00 94.19 103 TYR A CA 1
ATOM 854 C C . TYR A 1 103 ? -2.870 -5.344 4.782 1.00 94.19 103 TYR A C 1
ATOM 856 O O . TYR A 1 103 ? -3.970 -4.855 5.042 1.00 94.19 103 TYR A O 1
ATOM 864 N N . LEU A 1 104 ? -1.747 -4.626 4.865 1.00 96.25 104 LEU A N 1
ATOM 865 C CA . LEU A 1 104 ? -1.741 -3.219 5.265 1.00 96.25 104 LEU A CA 1
ATOM 866 C C . LEU A 1 104 ? -2.544 -2.373 4.285 1.00 96.25 104 LEU A C 1
ATOM 868 O O . LEU A 1 104 ? -3.247 -1.456 4.706 1.00 96.25 104 LEU A O 1
ATOM 872 N N . HIS A 1 105 ? -2.491 -2.688 2.990 1.00 94.88 105 HIS A N 1
ATOM 873 C CA . HIS A 1 105 ? -3.315 -1.997 2.013 1.00 94.88 105 HIS A CA 1
ATOM 874 C C . HIS A 1 105 ? -4.813 -2.167 2.301 1.00 94.88 105 HIS A C 1
ATOM 876 O O . HIS A 1 105 ? -5.539 -1.173 2.366 1.00 94.88 105 HIS A O 1
ATOM 882 N N . PHE A 1 106 ? -5.266 -3.403 2.529 1.00 94.81 106 PHE A N 1
ATOM 883 C CA . PHE A 1 106 ? -6.645 -3.692 2.921 1.00 94.81 106 PHE A CA 1
ATOM 884 C C . PHE A 1 106 ? -7.011 -2.989 4.237 1.00 94.81 106 PHE A C 1
ATOM 886 O O . PHE A 1 106 ? -8.068 -2.362 4.348 1.00 94.81 106 PHE A O 1
ATOM 893 N N . TRP A 1 107 ? -6.111 -3.035 5.221 1.00 96.88 107 TRP A N 1
ATOM 894 C CA . TRP A 1 107 ? -6.306 -2.436 6.536 1.00 96.88 107 TRP A CA 1
ATOM 895 C C . TRP A 1 107 ? -6.491 -0.916 6.451 1.00 96.88 107 TRP A C 1
ATOM 897 O O . TRP A 1 107 ? -7.481 -0.395 6.963 1.00 96.88 107 TRP A O 1
ATOM 907 N N . PHE A 1 108 ? -5.617 -0.201 5.739 1.00 96.75 108 PHE A N 1
ATOM 908 C CA . PHE A 1 108 ? -5.755 1.245 5.527 1.00 96.75 108 PHE A CA 1
ATOM 909 C C . PHE A 1 108 ? -6.998 1.614 4.712 1.00 96.75 108 PHE A C 1
ATOM 911 O O . PHE A 1 108 ? -7.581 2.677 4.929 1.00 96.75 108 PHE A O 1
ATOM 918 N N . ARG A 1 109 ? -7.417 0.754 3.778 1.00 93.38 109 ARG A N 1
ATOM 919 C CA . ARG A 1 109 ? -8.569 1.011 2.909 1.00 93.38 109 ARG A CA 1
ATOM 920 C C . ARG A 1 109 ? -9.906 0.823 3.628 1.00 93.38 109 ARG A C 1
ATOM 922 O O . ARG A 1 109 ? -10.799 1.661 3.482 1.00 93.38 109 ARG A O 1
ATOM 929 N N . PHE A 1 110 ? -10.058 -0.264 4.383 1.00 94.19 110 PHE A N 1
ATOM 930 C CA . PHE A 1 110 ? -11.357 -0.699 4.906 1.00 94.19 110 PHE A CA 1
ATOM 931 C C . PHE A 1 110 ? -11.448 -0.709 6.431 1.00 94.19 110 PHE A C 1
ATOM 933 O O . PHE A 1 110 ? -12.521 -0.432 6.966 1.00 94.19 110 PHE A O 1
ATOM 940 N N . ILE A 1 111 ? -10.355 -0.983 7.141 1.00 96.00 111 ILE A N 1
ATOM 941 C CA . ILE A 1 111 ? -10.379 -1.194 8.594 1.00 96.00 111 ILE A CA 1
ATOM 942 C C . ILE A 1 111 ? -10.097 0.102 9.342 1.00 96.00 111 ILE A C 1
ATOM 944 O O . ILE A 1 111 ? -10.967 0.588 10.063 1.00 96.00 111 ILE A O 1
ATOM 948 N N . TYR A 1 112 ? -8.926 0.702 9.123 1.00 96.25 112 TYR A N 1
ATOM 949 C CA . TYR A 1 112 ? -8.482 1.908 9.820 1.00 96.25 112 TYR A CA 1
ATOM 950 C C . TYR A 1 112 ? -9.511 3.056 9.782 1.00 96.25 112 TYR A C 1
ATOM 952 O O . TYR A 1 112 ? -9.854 3.572 10.850 1.00 96.25 112 TYR A O 1
ATOM 960 N N . PRO A 1 113 ? -10.112 3.408 8.623 1.00 95.06 113 PRO A N 1
ATOM 961 C CA . PRO A 1 113 ? -11.088 4.497 8.559 1.00 95.06 113 PRO A CA 1
ATOM 962 C C . PRO A 1 113 ? -12.396 4.202 9.307 1.00 95.06 113 PRO A C 1
ATOM 964 O O . PRO A 1 113 ? -13.181 5.116 9.551 1.00 95.06 113 PRO A O 1
ATOM 967 N N . ASN A 1 114 ? -12.654 2.935 9.648 1.00 95.81 114 ASN A N 1
ATOM 968 C CA . ASN A 1 114 ? -13.910 2.471 10.231 1.00 95.81 114 ASN A CA 1
ATOM 969 C C . ASN A 1 114 ? -13.736 1.838 11.623 1.00 95.81 114 ASN A C 1
ATOM 971 O O . ASN A 1 114 ? -14.691 1.251 12.132 1.00 95.81 114 ASN A O 1
ATOM 975 N N . LEU A 1 115 ? -12.573 1.989 12.274 1.00 94.31 115 LEU A N 1
ATOM 976 C CA . LEU A 1 115 ? -12.299 1.396 13.593 1.00 94.31 115 LEU A CA 1
ATOM 977 C C . LEU A 1 115 ? -13.377 1.730 14.634 1.00 94.31 115 LEU A C 1
ATOM 979 O O . LEU A 1 115 ? -13.803 0.850 15.374 1.00 94.31 115 LEU A O 1
ATOM 983 N N . GLY A 1 116 ? -13.874 2.971 14.653 1.00 93.56 116 GLY A N 1
ATOM 984 C CA . GLY A 1 116 ? -14.943 3.372 15.574 1.00 93.56 116 GLY A CA 1
ATOM 985 C C . GLY A 1 116 ? -16.266 2.632 15.336 1.00 93.56 116 GLY A C 1
ATOM 986 O O . GLY A 1 116 ? -16.925 2.239 16.294 1.00 93.56 116 GLY A O 1
ATOM 987 N N . LEU A 1 117 ? -16.638 2.390 14.073 1.00 93.94 117 LEU A N 1
ATOM 988 C CA . LEU A 1 117 ? -17.839 1.613 13.728 1.00 93.94 117 LEU A CA 1
ATOM 989 C C . LEU A 1 117 ? -17.678 0.137 14.102 1.00 93.94 117 LEU A C 1
ATOM 991 O O . LEU A 1 117 ? -18.625 -0.477 14.596 1.00 93.94 117 LEU A O 1
ATOM 995 N N . ILE A 1 118 ? -16.476 -0.408 13.889 1.00 95.88 118 ILE A N 1
ATOM 996 C CA . ILE A 1 118 ? -16.128 -1.788 14.235 1.00 95.88 118 ILE A CA 1
ATOM 997 C C . ILE A 1 118 ? -16.204 -1.999 15.748 1.00 95.88 118 ILE A C 1
ATOM 999 O O . ILE A 1 118 ? -16.891 -2.907 16.200 1.00 95.88 118 ILE A O 1
ATOM 1003 N N . GLN A 1 119 ? -15.596 -1.115 16.542 1.00 93.00 119 GLN A N 1
ATOM 1004 C CA . GLN A 1 119 ? -15.630 -1.192 18.009 1.00 93.00 119 GLN A CA 1
ATOM 1005 C C . GLN A 1 119 ? -17.053 -1.107 18.580 1.00 93.00 119 GLN A C 1
ATOM 1007 O O . GLN A 1 119 ? -17.350 -1.716 19.602 1.00 93.00 119 GLN A O 1
ATOM 1012 N N . GLN A 1 120 ? -17.952 -0.379 17.913 1.00 92.88 120 GLN A N 1
ATOM 1013 C CA . GLN A 1 120 ? -19.365 -0.284 18.293 1.00 92.88 120 GLN A CA 1
ATOM 1014 C C . GLN A 1 120 ? -20.202 -1.501 17.858 1.00 92.88 120 GLN A C 1
ATOM 1016 O O . GLN A 1 120 ? -21.408 -1.525 18.104 1.00 92.88 120 GLN A O 1
ATOM 1021 N N . GLY A 1 121 ? -19.615 -2.475 17.153 1.00 90.50 121 GLY A N 1
ATOM 1022 C CA . GLY A 1 121 ? -20.328 -3.627 16.588 1.00 90.50 121 GLY A CA 1
ATOM 1023 C C . GLY A 1 121 ? -21.343 -3.263 15.498 1.00 90.50 121 GLY A C 1
ATOM 1024 O O . GLY A 1 121 ? -22.162 -4.088 15.104 1.00 90.50 121 GLY A O 1
ATOM 1025 N N . SER A 1 122 ? -21.312 -2.027 14.993 1.00 90.81 122 SER A N 1
ATOM 1026 C CA . SER A 1 122 ? -22.273 -1.504 14.015 1.00 90.81 122 SER A CA 1
ATOM 1027 C C . SER A 1 122 ? -21.756 -1.681 12.584 1.00 90.81 122 SER A C 1
ATOM 1029 O O . SER A 1 122 ? -21.602 -0.722 11.826 1.00 90.81 122 SER A O 1
ATOM 1031 N N . THR A 1 123 ? -21.459 -2.927 12.212 1.00 93.19 123 THR A N 1
ATOM 1032 C CA . THR A 1 123 ? -20.644 -3.260 11.030 1.00 93.19 123 THR A CA 1
ATOM 1033 C C . THR A 1 123 ? -21.449 -3.654 9.796 1.00 93.19 123 THR A C 1
ATOM 1035 O O . THR A 1 123 ? -20.905 -3.624 8.701 1.00 93.19 123 THR A O 1
ATOM 1038 N N . ALA A 1 124 ? -22.759 -3.899 9.898 1.00 93.25 124 ALA A N 1
ATOM 1039 C CA . ALA A 1 124 ? -23.580 -4.370 8.769 1.00 93.25 124 ALA A CA 1
ATOM 1040 C C . ALA A 1 124 ? -23.582 -3.440 7.533 1.00 93.25 124 ALA A C 1
ATOM 1042 O O . ALA A 1 124 ? -23.830 -3.866 6.403 1.00 93.25 124 ALA A O 1
ATOM 1043 N N . ARG A 1 125 ? -23.366 -2.130 7.721 1.00 92.44 125 ARG A N 1
ATOM 1044 C CA . ARG A 1 125 ? -23.191 -1.191 6.596 1.00 92.44 125 ARG A CA 1
ATOM 1045 C C . ARG A 1 125 ? -21.775 -1.255 6.022 1.00 92.44 125 ARG A C 1
ATOM 1047 O O . ARG A 1 125 ? -21.620 -1.138 4.811 1.00 92.44 125 ARG A O 1
ATOM 1054 N N . LEU A 1 126 ? -20.774 -1.420 6.883 1.00 94.56 126 LEU A N 1
ATOM 1055 C CA . LEU A 1 126 ? -19.378 -1.565 6.483 1.00 94.56 126 LEU A CA 1
ATOM 1056 C C . LEU A 1 126 ? -19.168 -2.866 5.706 1.00 94.56 126 LEU A C 1
ATOM 1058 O O . LEU A 1 126 ? -18.548 -2.833 4.657 1.00 94.56 126 LEU A O 1
ATOM 1062 N N . GLU A 1 127 ? -19.740 -3.968 6.177 1.00 96.00 127 GLU A N 1
ATOM 1063 C CA . GLU A 1 127 ? -19.692 -5.274 5.524 1.00 96.00 127 GLU A CA 1
ATOM 1064 C C . GLU A 1 127 ? -20.188 -5.204 4.082 1.00 96.00 127 GLU A C 1
ATOM 1066 O O . GLU A 1 127 ? -19.449 -5.533 3.162 1.00 96.00 127 GLU A O 1
ATOM 1071 N N . ARG A 1 128 ? -21.401 -4.672 3.877 1.00 95.06 128 ARG A N 1
ATOM 1072 C CA . ARG A 1 128 ? -21.970 -4.470 2.537 1.00 95.06 128 ARG A CA 1
ATOM 1073 C C . ARG A 1 128 ? -21.075 -3.600 1.666 1.00 95.06 128 ARG A C 1
ATOM 1075 O O . ARG A 1 128 ? -20.766 -3.983 0.551 1.00 95.06 128 ARG A O 1
ATOM 1082 N N . LYS A 1 129 ? -20.593 -2.478 2.208 1.00 94.25 129 LYS A N 1
ATOM 1083 C CA . LYS A 1 129 ? -19.667 -1.598 1.489 1.00 94.25 129 LYS A CA 1
ATOM 1084 C C . LYS A 1 129 ? -18.392 -2.339 1.064 1.00 94.25 129 LYS A C 1
ATOM 1086 O O . LYS A 1 129 ? -17.943 -2.156 -0.058 1.00 94.25 129 LYS A O 1
ATOM 1091 N N . ILE A 1 130 ? -17.796 -3.137 1.953 1.00 95.19 130 ILE A N 1
ATOM 1092 C CA . ILE A 1 130 ? -16.591 -3.907 1.632 1.00 95.19 130 ILE A CA 1
ATOM 1093 C C . ILE A 1 130 ? -16.912 -4.916 0.537 1.00 95.19 130 ILE A C 1
ATOM 1095 O O . ILE A 1 130 ? -16.191 -4.941 -0.446 1.00 95.19 130 ILE A O 1
ATOM 1099 N N . LEU A 1 131 ? -17.984 -5.700 0.672 1.00 94.69 131 LEU A N 1
ATOM 1100 C CA . LEU A 1 131 ? -18.375 -6.704 -0.322 1.00 94.69 131 LEU A CA 1
ATOM 1101 C C . LEU A 1 131 ? -18.657 -6.089 -1.700 1.00 94.69 131 LEU A C 1
ATOM 1103 O O . LEU A 1 131 ? -18.253 -6.669 -2.703 1.00 94.69 131 LEU A O 1
ATOM 1107 N N . ASP A 1 132 ? -19.270 -4.905 -1.744 1.00 93.75 132 ASP A N 1
ATOM 1108 C CA . ASP A 1 132 ? -19.531 -4.171 -2.987 1.00 93.75 132 ASP A CA 1
ATOM 1109 C C . ASP A 1 132 ? -18.230 -3.654 -3.637 1.00 93.75 132 ASP A C 1
ATOM 1111 O O . ASP A 1 132 ? -18.093 -3.685 -4.857 1.00 93.75 132 ASP A O 1
ATOM 1115 N N . GLU A 1 133 ? -17.260 -3.187 -2.841 1.00 91.62 133 GLU A N 1
ATOM 1116 C CA . GLU A 1 133 ? -15.978 -2.649 -3.333 1.00 91.62 133 GLU A CA 1
ATOM 1117 C C . GLU A 1 133 ? -14.890 -3.724 -3.538 1.00 91.62 133 GLU A C 1
ATOM 1119 O O . GLU A 1 133 ? -13.864 -3.455 -4.167 1.00 91.62 133 GLU A O 1
ATOM 1124 N N . LEU A 1 134 ? -15.067 -4.930 -2.990 1.00 89.94 134 LEU A N 1
ATOM 1125 C CA . LEU A 1 134 ? -14.040 -5.973 -2.974 1.00 89.94 134 LEU A CA 1
ATOM 1126 C C . LEU A 1 134 ? -13.654 -6.480 -4.374 1.00 89.94 134 LEU A C 1
ATOM 1128 O O . LEU A 1 134 ? -12.453 -6.675 -4.589 1.00 89.94 134 LEU A O 1
ATOM 1132 N N . PRO A 1 135 ? -14.586 -6.691 -5.328 1.00 88.12 135 PRO A N 1
ATOM 1133 C CA . PRO A 1 135 ? -14.230 -7.084 -6.688 1.00 88.12 135 PRO A CA 1
ATOM 1134 C C . PRO A 1 135 ? -13.258 -6.089 -7.321 1.00 88.12 135 PRO A C 1
ATOM 1136 O O . PRO A 1 135 ? -12.146 -6.479 -7.657 1.00 88.12 135 PRO A O 1
ATOM 1139 N N . ASP A 1 136 ? -13.608 -4.803 -7.357 1.00 84.50 136 ASP A N 1
ATOM 1140 C CA . ASP A 1 136 ? -12.756 -3.748 -7.921 1.00 84.50 136 ASP A CA 1
ATOM 1141 C C . ASP A 1 136 ? -11.414 -3.636 -7.175 1.00 84.50 136 ASP A C 1
ATOM 1143 O O . ASP A 1 136 ? -10.356 -3.477 -7.782 1.00 84.50 136 ASP A O 1
ATOM 1147 N N . TYR A 1 137 ? -11.422 -3.748 -5.841 1.00 86.00 137 TYR A N 1
ATOM 1148 C CA . TYR A 1 137 ? -10.196 -3.719 -5.038 1.00 86.00 137 TYR A CA 1
ATOM 1149 C C . TYR A 1 137 ? -9.253 -4.886 -5.376 1.00 86.00 137 TYR A C 1
ATOM 1151 O O . TYR A 1 137 ? -8.051 -4.694 -5.581 1.00 86.00 137 TYR A O 1
ATOM 1159 N N . THR A 1 138 ? -9.785 -6.109 -5.425 1.00 83.69 138 THR A N 1
ATOM 1160 C CA . THR A 1 138 ? -8.993 -7.309 -5.726 1.00 83.69 138 THR A CA 1
ATOM 1161 C C . THR A 1 138 ? -8.554 -7.344 -7.188 1.00 83.69 138 THR A C 1
ATOM 1163 O O . THR A 1 138 ? -7.429 -7.761 -7.462 1.00 83.69 138 THR A O 1
ATOM 1166 N N . GLY A 1 139 ? -9.377 -6.832 -8.101 1.00 81.94 139 GLY A N 1
ATOM 1167 C CA . GLY A 1 139 ? -9.056 -6.593 -9.503 1.00 81.94 139 GLY A CA 1
ATOM 1168 C C . GLY A 1 139 ? -7.782 -5.788 -9.690 1.00 81.94 139 GLY A C 1
ATOM 1169 O O . GLY A 1 139 ? -6.746 -6.334 -10.087 1.00 81.94 139 GLY A O 1
ATOM 1170 N N . ARG A 1 140 ? -7.852 -4.513 -9.301 1.00 76.31 140 ARG A N 1
ATOM 1171 C CA . ARG A 1 140 ? -6.797 -3.524 -9.549 1.00 76.31 140 ARG A CA 1
ATOM 1172 C C . ARG A 1 140 ? -5.475 -3.874 -8.896 1.00 76.31 140 ARG A C 1
ATOM 1174 O O . ARG A 1 140 ? -4.401 -3.581 -9.410 1.00 76.31 140 ARG A O 1
ATOM 1181 N N . HIS A 1 141 ? -5.524 -4.475 -7.711 1.00 77.38 141 HIS A N 1
ATOM 1182 C CA . HIS A 1 141 ? -4.325 -4.627 -6.891 1.00 77.38 141 HIS A CA 1
ATOM 1183 C C . HIS A 1 141 ? -3.740 -6.037 -6.908 1.00 77.38 141 HIS A C 1
ATOM 1185 O O . HIS A 1 141 ? -2.512 -6.183 -6.949 1.00 77.38 141 HIS A O 1
ATOM 1191 N N . VAL A 1 142 ? -4.593 -7.063 -6.885 1.00 81.75 142 VAL A N 1
ATOM 1192 C CA . VAL A 1 142 ? -4.168 -8.463 -6.755 1.00 81.75 142 VAL A CA 1
ATOM 1193 C C . VAL A 1 142 ? -4.168 -9.148 -8.115 1.00 81.75 142 VAL A C 1
ATOM 1195 O O . VAL A 1 142 ? -3.157 -9.732 -8.512 1.00 81.75 142 VAL A O 1
ATOM 1198 N N . LEU A 1 143 ? -5.273 -9.053 -8.855 1.00 83.69 143 LEU A N 1
ATOM 1199 C CA . LEU A 1 143 ? -5.451 -9.772 -10.110 1.00 83.69 143 LEU A CA 1
ATOM 1200 C C . LEU A 1 143 ? -4.573 -9.199 -11.227 1.00 83.69 143 LEU A C 1
ATOM 1202 O O . LEU A 1 143 ? -3.891 -9.962 -11.911 1.00 83.69 143 LEU A O 1
ATOM 1206 N N . GLU A 1 144 ? -4.506 -7.874 -11.372 1.00 86.00 144 GLU A N 1
ATOM 1207 C CA . GLU A 1 144 ? -3.581 -7.237 -12.318 1.00 86.00 144 GLU A CA 1
ATOM 1208 C C . GLU A 1 144 ? -2.129 -7.643 -12.061 1.00 86.00 144 GLU A C 1
ATOM 1210 O O . GLU A 1 144 ? -1.405 -8.037 -12.977 1.00 86.00 144 GLU A O 1
ATOM 1215 N N . ARG A 1 145 ? -1.702 -7.595 -10.794 1.00 86.81 145 ARG A N 1
ATOM 1216 C CA . ARG A 1 145 ? -0.355 -8.003 -10.386 1.00 86.81 145 ARG A CA 1
ATOM 1217 C C . ARG A 1 145 ? -0.101 -9.463 -10.745 1.00 86.81 145 ARG A C 1
ATOM 1219 O O . ARG A 1 145 ? 0.962 -9.772 -11.275 1.00 86.81 145 ARG A O 1
ATOM 1226 N N . TRP A 1 146 ? -1.070 -10.342 -10.497 1.00 88.56 146 TRP A N 1
ATOM 1227 C CA . TRP A 1 146 ? -0.978 -11.752 -10.861 1.00 88.56 146 TRP A CA 1
ATOM 1228 C C . TRP A 1 146 ? -0.832 -11.947 -12.374 1.00 88.56 146 TRP A C 1
ATOM 1230 O O . TRP A 1 146 ? 0.068 -12.667 -12.806 1.00 88.56 146 TRP A O 1
ATOM 1240 N N . PHE A 1 147 ? -1.643 -11.268 -13.190 1.00 89.31 147 PHE A N 1
ATOM 1241 C CA . PHE A 1 147 ? -1.539 -11.345 -14.648 1.00 89.31 147 PHE A CA 1
ATOM 1242 C C . PHE A 1 147 ? -0.195 -10.833 -15.162 1.00 89.31 147 PHE A C 1
ATOM 1244 O O . PHE A 1 147 ? 0.430 -11.496 -15.990 1.00 89.31 147 PHE A O 1
ATOM 1251 N N . ARG A 1 148 ? 0.292 -9.700 -14.643 1.00 90.44 148 ARG A N 1
ATOM 1252 C CA . ARG A 1 148 ? 1.620 -9.170 -14.986 1.00 90.44 148 ARG A CA 1
ATOM 1253 C C . ARG A 1 148 ? 2.720 -10.180 -14.639 1.00 90.44 148 ARG A C 1
ATOM 1255 O O . ARG A 1 148 ? 3.587 -10.444 -15.468 1.00 90.44 148 ARG A O 1
ATOM 1262 N N . THR A 1 149 ? 2.644 -10.815 -13.468 1.00 90.94 149 THR A N 1
ATOM 1263 C CA . THR A 1 149 ? 3.566 -11.893 -13.083 1.00 90.94 149 THR A CA 1
ATOM 1264 C C . THR A 1 149 ? 3.488 -13.072 -14.051 1.00 90.94 149 THR A C 1
ATOM 1266 O O . THR A 1 149 ? 4.523 -13.548 -14.502 1.00 90.94 149 THR A O 1
ATOM 1269 N N . LYS A 1 150 ? 2.289 -13.519 -14.444 1.00 91.75 150 LYS A N 1
ATOM 1270 C CA . LYS A 1 150 ? 2.130 -14.644 -15.382 1.00 91.75 150 LYS A CA 1
ATOM 1271 C C . LYS A 1 150 ? 2.646 -14.339 -16.784 1.00 91.75 150 LYS A C 1
ATOM 1273 O O . LYS A 1 150 ? 3.272 -15.198 -17.400 1.00 91.75 150 LYS A O 1
ATOM 1278 N N . LEU A 1 151 ? 2.425 -13.123 -17.278 1.00 91.19 151 LEU A N 1
ATOM 1279 C CA . LEU A 1 151 ? 2.984 -12.668 -18.551 1.00 91.19 151 LEU A CA 1
ATOM 1280 C C . LEU A 1 151 ? 4.514 -12.636 -18.493 1.00 91.19 151 LEU A C 1
ATOM 1282 O O . LEU A 1 151 ? 5.161 -13.122 -19.416 1.00 91.19 151 LEU A O 1
ATOM 1286 N N . TRP A 1 152 ? 5.093 -12.149 -17.394 1.00 91.69 152 TRP A N 1
ATOM 1287 C CA . TRP A 1 152 ? 6.543 -12.158 -17.191 1.00 91.69 152 TRP A CA 1
ATOM 1288 C C . TRP A 1 152 ? 7.112 -13.586 -17.129 1.00 91.69 152 TRP A C 1
ATOM 1290 O O . TRP A 1 152 ? 8.061 -13.914 -17.837 1.00 91.69 152 TRP A O 1
ATOM 1300 N N . GLU A 1 153 ? 6.489 -14.464 -16.339 1.00 93.00 153 GLU A N 1
ATOM 1301 C CA . GLU A 1 153 ? 6.880 -15.873 -16.184 1.00 93.00 153 GLU A CA 1
ATOM 1302 C C . GLU A 1 153 ? 6.745 -16.691 -17.474 1.00 93.00 153 GLU A C 1
ATOM 1304 O O . GLU A 1 153 ? 7.418 -17.709 -17.619 1.00 93.00 153 GLU A O 1
ATOM 1309 N N . SER A 1 154 ? 5.908 -16.258 -18.424 1.00 92.75 154 SER A N 1
ATOM 1310 C CA . SER A 1 154 ? 5.758 -16.940 -19.715 1.00 92.75 154 SER A CA 1
ATOM 1311 C C . SER A 1 154 ? 7.041 -16.946 -20.553 1.00 92.75 154 SER A C 1
ATOM 1313 O O . SER A 1 154 ? 7.172 -17.772 -21.451 1.00 92.75 154 SER A O 1
ATOM 1315 N N . GLY A 1 155 ? 7.970 -16.016 -20.292 1.00 92.12 155 GLY A N 1
ATOM 1316 C CA . GLY A 1 155 ? 9.208 -15.853 -21.057 1.00 92.12 155 GLY A CA 1
ATOM 1317 C C . GLY A 1 155 ? 9.029 -15.231 -22.447 1.00 92.12 155 GLY A C 1
ATOM 1318 O O . GLY A 1 155 ? 10.022 -14.986 -23.125 1.00 92.12 155 GLY A O 1
ATOM 1319 N N . ASN A 1 156 ? 7.792 -14.936 -22.863 1.00 91.25 156 ASN A N 1
ATOM 1320 C CA . ASN A 1 156 ? 7.494 -14.376 -24.185 1.00 91.25 156 ASN A CA 1
ATOM 1321 C C . ASN A 1 156 ? 7.673 -12.853 -24.257 1.00 91.25 156 ASN A C 1
ATOM 1323 O O . ASN A 1 156 ? 7.681 -12.298 -25.347 1.00 91.25 156 ASN A O 1
ATOM 1327 N N . PHE A 1 157 ? 7.787 -12.160 -23.124 1.00 92.44 157 PHE A N 1
ATOM 1328 C CA . PHE A 1 157 ? 7.842 -10.698 -23.070 1.00 92.44 157 PHE A CA 1
ATOM 1329 C C . PHE A 1 157 ? 9.107 -10.234 -22.350 1.00 92.44 157 PHE A C 1
ATOM 1331 O O . PHE A 1 157 ? 9.507 -10.809 -21.340 1.00 92.44 157 PHE A O 1
ATOM 1338 N N . THR A 1 158 ? 9.733 -9.172 -22.855 1.00 91.88 158 THR A N 1
ATOM 1339 C CA . THR A 1 158 ? 10.939 -8.577 -22.257 1.00 91.88 158 THR A CA 1
ATOM 1340 C C . THR A 1 158 ? 10.620 -7.485 -21.245 1.00 91.88 158 THR A C 1
ATOM 1342 O O . THR A 1 158 ? 11.482 -7.102 -20.458 1.00 91.88 158 THR A O 1
ATOM 1345 N N . GLU A 1 159 ? 9.399 -6.955 -21.281 1.00 92.06 159 GLU A N 1
ATOM 1346 C CA . GLU A 1 159 ? 8.907 -5.947 -20.351 1.00 92.06 159 GLU A CA 1
ATOM 1347 C C . GLU A 1 159 ? 7.420 -6.179 -20.093 1.00 92.06 159 GLU A C 1
ATOM 1349 O O . GLU A 1 159 ? 6.662 -6.403 -21.038 1.00 92.06 159 GLU A O 1
ATOM 1354 N N . VAL A 1 160 ? 7.014 -6.147 -18.822 1.00 92.31 160 VAL A N 1
ATOM 1355 C CA . VAL A 1 160 ? 5.615 -6.273 -18.402 1.00 92.31 160 VAL A CA 1
ATOM 1356 C C . VAL A 1 160 ? 5.353 -5.306 -17.256 1.00 92.31 160 VAL A C 1
ATOM 1358 O O . VAL A 1 160 ? 6.077 -5.304 -16.260 1.00 92.31 160 VAL A O 1
ATOM 1361 N N . GLY A 1 161 ? 4.306 -4.500 -17.376 1.00 91.56 161 GLY A N 1
ATOM 1362 C CA . GLY A 1 161 ? 3.956 -3.509 -16.367 1.00 91.56 161 GLY A CA 1
ATOM 1363 C C . GLY A 1 161 ? 2.808 -2.611 -16.813 1.00 91.56 161 GLY A C 1
ATOM 1364 O O . GLY A 1 161 ? 2.245 -2.828 -17.882 1.00 91.56 161 GLY A O 1
ATOM 1365 N N . PRO A 1 162 ? 2.455 -1.604 -16.011 1.00 90.12 162 PRO A N 1
ATOM 1366 C CA . PRO A 1 162 ? 1.471 -0.609 -16.406 1.00 90.12 162 PRO A CA 1
ATOM 1367 C C . PRO A 1 162 ? 2.080 0.401 -17.371 1.00 90.12 162 PRO A C 1
ATOM 1369 O O . PRO A 1 162 ? 3.296 0.505 -17.515 1.00 90.12 162 PRO A O 1
ATOM 1372 N N . TRP A 1 163 ? 1.239 1.218 -17.980 1.00 89.06 163 TRP A N 1
ATOM 1373 C CA . TRP A 1 163 ? 1.658 2.360 -18.770 1.00 89.06 163 TRP A CA 1
ATOM 1374 C C . TRP A 1 163 ? 0.771 3.557 -18.453 1.00 89.06 163 TRP A C 1
ATOM 1376 O O . TRP A 1 163 ? -0.430 3.423 -18.260 1.00 89.06 163 TRP A O 1
ATOM 1386 N N . TRP A 1 164 ? 1.356 4.747 -18.430 1.00 85.81 164 TRP A N 1
ATOM 1387 C CA . TRP A 1 164 ? 0.607 5.996 -18.373 1.00 85.81 164 TRP A CA 1
ATOM 1388 C C . TRP A 1 164 ? 1.338 7.074 -19.148 1.00 85.81 164 TRP A C 1
ATOM 1390 O O . TRP A 1 164 ? 2.558 7.015 -19.359 1.00 85.81 164 TRP A O 1
ATOM 1400 N N . ASP A 1 165 ? 0.583 8.089 -19.552 1.00 79.38 165 ASP A N 1
ATOM 1401 C CA . ASP A 1 165 ? 1.138 9.197 -20.300 1.00 79.38 165 ASP A CA 1
ATOM 1402 C C . ASP A 1 165 ? 2.237 9.955 -19.529 1.00 79.38 165 ASP A C 1
ATOM 1404 O O . ASP A 1 165 ? 2.293 10.060 -18.300 1.00 79.38 165 ASP A O 1
ATOM 1408 N N . ALA A 1 166 ? 3.184 10.498 -20.285 1.00 67.06 166 ALA A N 1
ATOM 1409 C CA . ALA A 1 166 ? 4.296 11.250 -19.717 1.00 67.06 166 ALA A CA 1
ATOM 1410 C C . ALA A 1 166 ? 3.956 12.714 -19.425 1.00 67.06 166 ALA A C 1
ATOM 1412 O O . ALA A 1 166 ? 4.789 13.430 -18.869 1.00 67.06 166 ALA A O 1
ATOM 1413 N N . SER A 1 167 ? 2.756 13.162 -19.811 1.00 63.69 167 SER A N 1
ATOM 1414 C CA . SER A 1 167 ? 2.300 14.546 -19.654 1.00 63.69 167 SER A CA 1
ATOM 1415 C C . SER A 1 167 ? 2.146 14.946 -18.179 1.00 63.69 167 SER A C 1
ATOM 1417 O O . SER A 1 167 ? 2.018 16.127 -17.861 1.00 63.69 167 SER A O 1
ATOM 1419 N N . GLY A 1 168 ? 2.162 13.963 -17.269 1.00 53.84 168 GLY A N 1
ATOM 1420 C CA . GLY A 1 168 ? 2.004 14.156 -15.829 1.00 53.84 168 GLY A CA 1
ATOM 1421 C C . GLY A 1 168 ? 0.555 14.412 -15.407 1.00 53.84 168 GLY A C 1
ATOM 1422 O O . GLY A 1 168 ? 0.284 14.446 -14.199 1.00 53.84 168 GLY A O 1
ATOM 1423 N N . LYS A 1 169 ? -0.364 14.548 -16.375 1.00 54.59 169 LYS A N 1
ATOM 1424 C CA . LYS A 1 169 ? -1.803 14.722 -16.155 1.00 54.59 169 LYS A CA 1
ATOM 1425 C C . LYS A 1 169 ? -2.539 13.396 -15.971 1.00 54.59 169 LYS A C 1
ATOM 1427 O O . LYS A 1 169 ? -3.572 13.406 -15.315 1.00 54.59 169 LYS A O 1
ATOM 1432 N N . GLY A 1 170 ? -1.972 12.270 -16.424 1.00 56.00 170 GLY A N 1
ATOM 1433 C CA . GLY A 1 170 ? -2.540 10.940 -16.182 1.00 56.00 170 GLY A CA 1
ATOM 1434 C C . GLY A 1 170 ? -3.878 10.730 -16.885 1.00 56.00 170 GLY A C 1
ATOM 1435 O O . GLY A 1 170 ? -4.714 9.992 -16.381 1.00 56.00 170 GLY A O 1
ATOM 1436 N N . GLU A 1 171 ? -4.103 11.409 -18.012 1.00 64.38 171 GLU A N 1
ATOM 1437 C CA . GLU A 1 171 ? -5.375 11.326 -18.742 1.00 64.38 171 GLU A CA 1
ATOM 1438 C C . GLU A 1 171 ? -5.522 9.983 -19.476 1.00 64.38 171 GLU A C 1
ATOM 1440 O O . GLU A 1 171 ? -6.641 9.558 -19.741 1.00 64.38 171 GLU A O 1
ATOM 1445 N N . ASN A 1 172 ? -4.407 9.290 -19.751 1.00 78.44 172 ASN A N 1
ATOM 1446 C CA . ASN A 1 172 ? -4.395 7.950 -20.336 1.00 78.44 172 ASN A CA 1
ATOM 1447 C C . ASN A 1 172 ? -3.540 6.995 -19.492 1.00 78.44 172 ASN A C 1
ATOM 1449 O O . ASN A 1 172 ? -2.364 7.276 -19.232 1.00 78.44 172 ASN A O 1
ATOM 1453 N N . GLU A 1 173 ? -4.124 5.859 -19.116 1.00 83.75 173 GLU A N 1
ATOM 1454 C CA . GLU A 1 173 ? -3.502 4.791 -18.333 1.00 83.75 173 GLU A CA 1
ATOM 1455 C C . GLU A 1 173 ? -3.939 3.428 -18.880 1.00 83.75 173 GLU A C 1
ATOM 1457 O O . GLU A 1 173 ? -5.080 3.262 -19.311 1.00 83.75 173 GLU A O 1
ATOM 1462 N N . ILE A 1 174 ? -3.003 2.482 -18.917 1.00 86.88 174 ILE A N 1
ATOM 1463 C CA . ILE A 1 174 ? -3.236 1.088 -19.285 1.00 86.88 174 ILE A CA 1
ATOM 1464 C C . ILE A 1 174 ? -2.625 0.229 -18.187 1.00 86.88 174 ILE A C 1
ATOM 1466 O O . ILE A 1 174 ? -1.418 0.294 -17.940 1.00 86.88 174 ILE A O 1
ATOM 1470 N N . ASP A 1 175 ? -3.453 -0.594 -17.561 1.00 86.69 175 ASP A N 1
ATOM 1471 C CA . ASP A 1 175 ? -3.066 -1.394 -16.404 1.00 86.69 175 ASP A CA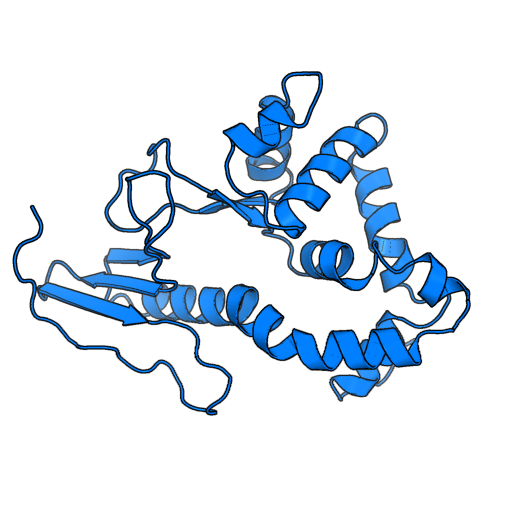 1
ATOM 1472 C C . ASP A 1 175 ? -2.000 -2.434 -16.759 1.00 86.69 175 ASP A C 1
ATOM 1474 O O . ASP A 1 175 ? -1.061 -2.678 -16.004 1.00 86.69 175 ASP A O 1
ATOM 1478 N N . ILE A 1 176 ? -2.115 -3.070 -17.926 1.00 90.19 176 ILE A N 1
ATOM 1479 C CA . ILE A 1 176 ? -1.199 -4.126 -18.355 1.00 90.19 176 ILE A CA 1
ATOM 1480 C C . ILE A 1 176 ? -0.726 -3.851 -19.777 1.00 90.19 176 ILE A C 1
ATOM 1482 O O . ILE A 1 176 ? -1.500 -3.869 -20.731 1.00 90.19 176 ILE A O 1
ATOM 1486 N N . VAL A 1 177 ? 0.580 -3.672 -19.917 1.00 91.38 177 VAL A N 1
ATOM 1487 C CA . VAL A 1 177 ? 1.305 -3.642 -21.181 1.00 91.38 177 VAL A CA 1
ATOM 1488 C C . VAL A 1 177 ? 2.418 -4.678 -21.109 1.00 91.38 177 VAL A C 1
ATOM 1490 O O . VAL A 1 177 ? 3.191 -4.704 -20.150 1.00 91.38 177 VAL A O 1
ATOM 1493 N N . ALA A 1 178 ? 2.503 -5.536 -22.121 1.00 91.62 178 ALA A N 1
ATOM 1494 C CA . ALA A 1 178 ? 3.588 -6.498 -22.268 1.00 91.62 178 ALA A CA 1
ATOM 1495 C C . ALA A 1 178 ? 4.223 -6.367 -23.654 1.00 91.62 178 ALA A C 1
ATOM 1497 O O . ALA A 1 178 ? 3.513 -6.367 -24.658 1.00 91.62 178 ALA A O 1
ATOM 1498 N N . ILE A 1 179 ? 5.550 -6.237 -23.709 1.00 91.62 179 ILE A N 1
ATOM 1499 C CA . ILE A 1 179 ? 6.301 -5.975 -24.945 1.00 91.62 179 ILE A CA 1
ATOM 1500 C C . ILE A 1 179 ? 7.208 -7.159 -25.269 1.00 91.62 179 ILE A C 1
ATOM 1502 O O . ILE A 1 179 ? 8.021 -7.577 -24.443 1.00 91.62 179 ILE A O 1
ATOM 1506 N N . ASN A 1 180 ? 7.100 -7.653 -26.500 1.00 91.31 180 ASN A N 1
ATOM 1507 C CA . ASN A 1 180 ? 8.027 -8.594 -27.112 1.00 91.31 180 ASN A CA 1
ATOM 1508 C C . ASN A 1 180 ? 8.655 -7.945 -28.364 1.00 91.31 180 ASN A C 1
ATOM 1510 O O . ASN A 1 180 ? 8.026 -7.894 -29.426 1.00 91.31 180 ASN A O 1
ATOM 1514 N N . PRO A 1 181 ? 9.899 -7.444 -28.274 1.00 85.62 181 PRO A N 1
ATOM 1515 C CA . PRO A 1 181 ? 10.570 -6.801 -29.395 1.00 85.62 181 PRO A CA 1
ATOM 1516 C C . PRO A 1 181 ? 11.040 -7.800 -30.460 1.00 85.62 181 PRO A C 1
ATOM 1518 O O . PRO A 1 181 ? 11.226 -7.397 -31.607 1.00 85.62 181 PRO A O 1
ATOM 1521 N N . PHE A 1 182 ? 11.226 -9.079 -30.111 1.00 87.50 182 PHE A N 1
ATOM 1522 C CA . PHE A 1 182 ? 11.683 -10.109 -31.048 1.00 87.50 182 PHE A CA 1
ATOM 1523 C C . PHE A 1 182 ? 10.602 -10.426 -32.083 1.00 87.50 182 PHE A C 1
ATOM 1525 O O . PHE A 1 182 ? 10.886 -10.431 -33.280 1.00 87.50 182 PHE A O 1
ATOM 1532 N N . ASP A 1 183 ? 9.358 -10.578 -31.625 1.00 87.69 183 ASP A N 1
ATOM 1533 C CA . ASP A 1 183 ? 8.205 -10.873 -32.486 1.00 87.69 183 ASP A CA 1
ATOM 1534 C C . ASP A 1 183 ? 7.397 -9.623 -32.873 1.00 87.69 183 ASP A C 1
ATOM 1536 O O . ASP A 1 183 ? 6.384 -9.723 -33.567 1.00 87.69 183 ASP A O 1
ATOM 1540 N N . LYS A 1 184 ? 7.850 -8.430 -32.455 1.00 86.75 184 LYS A N 1
ATOM 1541 C CA . LYS A 1 184 ? 7.145 -7.148 -32.644 1.00 86.75 184 LYS A CA 1
ATOM 1542 C C . LYS A 1 184 ? 5.691 -7.220 -32.163 1.00 86.75 184 LYS A C 1
ATOM 1544 O O . LYS A 1 184 ? 4.767 -6.783 -32.856 1.00 86.75 184 LYS A O 1
ATOM 1549 N N . GLU A 1 185 ? 5.506 -7.772 -30.970 1.00 86.25 185 GLU A N 1
ATOM 1550 C CA . GLU A 1 185 ? 4.206 -7.952 -30.333 1.00 86.25 185 GLU A CA 1
ATOM 1551 C C . GLU A 1 185 ? 4.087 -7.048 -29.104 1.00 86.25 185 GLU A C 1
ATOM 1553 O O . GLU A 1 185 ? 5.002 -6.953 -28.282 1.00 86.25 185 GLU A O 1
ATOM 1558 N N . VAL A 1 186 ? 2.936 -6.387 -28.982 1.00 87.12 186 VAL A N 1
ATOM 1559 C CA . VAL A 1 186 ? 2.526 -5.679 -27.769 1.00 87.12 186 VAL A CA 1
ATOM 1560 C C . VAL A 1 186 ? 1.148 -6.185 -27.370 1.00 87.12 186 VAL A C 1
ATOM 1562 O O . VAL A 1 186 ? 0.241 -6.244 -28.202 1.00 87.12 186 VAL A O 1
ATOM 1565 N N . LEU A 1 187 ? 1.003 -6.556 -26.102 1.00 88.12 187 LEU A N 1
ATOM 1566 C CA . LEU A 1 187 ? -0.269 -6.944 -25.507 1.00 88.12 187 LEU A CA 1
ATOM 1567 C C . LEU A 1 187 ? -0.738 -5.832 -24.576 1.00 88.12 187 LEU A C 1
ATOM 1569 O O . LEU A 1 187 ? 0.015 -5.403 -23.702 1.00 88.12 187 LEU A O 1
ATOM 1573 N N . PHE A 1 188 ? -1.990 -5.417 -24.751 1.00 86.06 188 PHE A N 1
ATOM 1574 C CA . PHE A 1 188 ? -2.685 -4.499 -23.857 1.00 86.06 188 PHE A CA 1
ATOM 1575 C C . PHE A 1 188 ? -3.776 -5.245 -23.089 1.00 86.06 188 PHE A C 1
ATOM 1577 O O . PHE A 1 188 ? -4.511 -6.061 -23.654 1.00 86.06 188 PHE A O 1
ATOM 1584 N N . GLY A 1 189 ? -3.879 -4.956 -21.799 1.00 81.00 189 GLY A N 1
ATOM 1585 C CA . GLY A 1 189 ? -4.916 -5.465 -20.920 1.00 81.00 189 GLY A CA 1
ATOM 1586 C C . GLY A 1 189 ? -5.368 -4.382 -19.951 1.00 81.00 189 GLY A C 1
ATOM 1587 O O . GLY A 1 189 ? -4.563 -3.584 -19.476 1.00 81.00 189 GLY A O 1
ATOM 1588 N N . ALA A 1 190 ? -6.663 -4.383 -19.671 1.00 69.44 190 ALA A N 1
ATOM 1589 C CA . ALA A 1 190 ? -7.282 -3.608 -18.609 1.00 69.44 190 ALA A CA 1
ATOM 1590 C C . ALA A 1 190 ? -8.249 -4.519 -17.854 1.00 69.44 190 ALA A C 1
ATOM 1592 O O . ALA A 1 190 ? -8.760 -5.503 -18.410 1.00 69.44 190 ALA A O 1
ATOM 1593 N N . GLU A 1 191 ? -8.489 -4.203 -16.591 1.00 63.44 191 GLU A N 1
ATOM 1594 C CA . GLU A 1 191 ? -9.503 -4.886 -15.801 1.00 63.44 191 GLU A CA 1
ATOM 1595 C C . GLU A 1 191 ? -10.914 -4.565 -16.333 1.00 63.44 191 GLU A C 1
ATOM 1597 O O . GLU A 1 191 ? -11.262 -3.410 -16.572 1.00 63.44 191 GLU A O 1
ATOM 1602 N N . ASN A 1 192 ? -11.762 -5.587 -16.496 1.00 52.09 192 ASN A N 1
ATOM 1603 C CA . ASN A 1 192 ? -13.205 -5.392 -16.647 1.00 52.09 192 ASN A CA 1
ATOM 1604 C C . ASN A 1 192 ? -13.963 -6.487 -15.876 1.00 52.09 192 ASN A C 1
ATOM 1606 O O . ASN A 1 192 ? -14.445 -7.468 -16.445 1.00 52.09 192 ASN A O 1
ATOM 1610 N N . LEU A 1 193 ? -14.009 -6.351 -14.547 1.00 41.53 193 LEU A N 1
ATOM 1611 C CA . LEU A 1 193 ? -14.553 -7.364 -13.631 1.00 41.53 193 LEU A CA 1
ATOM 1612 C C . LEU A 1 193 ? -16.076 -7.550 -13.714 1.00 41.53 193 LEU A C 1
ATOM 1614 O O . LEU A 1 193 ? -16.582 -8.591 -13.301 1.00 41.53 193 LEU A O 1
ATOM 1618 N N . ALA A 1 194 ? -16.813 -6.612 -14.314 1.00 34.72 194 ALA A N 1
ATOM 1619 C CA . ALA A 1 194 ? -18.272 -6.687 -14.407 1.00 34.72 194 ALA A CA 1
ATOM 1620 C C . ALA A 1 194 ? -18.803 -7.798 -15.341 1.00 34.72 194 ALA A C 1
ATOM 1622 O O . ALA A 1 194 ? -20.001 -8.073 -15.333 1.00 34.72 194 ALA A O 1
ATOM 1623 N N . LEU A 1 195 ? -17.955 -8.437 -16.159 1.00 31.98 195 LEU A N 1
ATOM 1624 C CA . LEU A 1 195 ? -18.415 -9.352 -17.216 1.00 31.98 195 LEU A CA 1
ATOM 1625 C C . LEU A 1 195 ? -18.003 -10.820 -17.048 1.00 31.98 195 LEU A C 1
ATOM 1627 O O . LEU A 1 195 ? -18.403 -11.639 -17.870 1.00 31.98 195 LEU A O 1
ATOM 1631 N N . GLY A 1 196 ? -17.220 -11.192 -16.028 1.00 29.00 196 GLY A N 1
ATOM 1632 C CA . GLY A 1 196 ? -16.727 -12.576 -15.911 1.00 29.00 196 GLY A CA 1
ATOM 1633 C C . GLY A 1 196 ? -15.901 -13.035 -17.126 1.00 29.00 196 GLY A C 1
ATOM 1634 O O . GLY A 1 196 ? -15.760 -14.231 -17.379 1.00 29.00 196 GLY A O 1
ATOM 1635 N N . LEU A 1 197 ? -15.370 -12.083 -17.894 1.00 29.14 197 LEU A N 1
ATOM 1636 C CA . LEU A 1 197 ? -14.535 -12.316 -19.060 1.00 29.14 197 LEU A CA 1
ATOM 1637 C C . LEU A 1 197 ? -13.086 -12.095 -18.630 1.00 29.14 197 LEU A C 1
ATOM 1639 O O . LEU A 1 197 ? -12.739 -11.033 -18.117 1.00 29.14 197 LEU A O 1
ATOM 1643 N N . GLY A 1 198 ? -12.242 -13.114 -18.820 1.00 36.47 198 GLY A N 1
ATOM 1644 C CA . GLY A 1 198 ? -10.791 -12.954 -18.728 1.00 36.47 198 GLY A CA 1
ATOM 1645 C C . GLY A 1 198 ? -10.304 -11.818 -19.630 1.00 36.47 198 GLY A C 1
ATOM 1646 O O . GLY A 1 198 ? -11.063 -11.357 -20.480 1.00 36.47 198 GLY A O 1
ATOM 1647 N N . ILE A 1 199 ? -9.049 -11.385 -19.425 1.00 40.41 199 ILE A N 1
ATOM 1648 C CA . ILE A 1 199 ? -8.375 -10.303 -20.167 1.00 40.41 199 ILE A CA 1
ATOM 1649 C C . ILE A 1 199 ? -8.954 -10.190 -21.576 1.00 40.41 199 ILE A C 1
ATOM 1651 O O . ILE A 1 199 ? -8.692 -11.036 -22.437 1.00 40.41 199 ILE A O 1
ATOM 1655 N N . THR A 1 200 ? -9.750 -9.149 -21.810 1.00 43.75 200 THR A N 1
ATOM 1656 C CA . THR A 1 200 ? -10.142 -8.813 -23.171 1.00 43.75 200 THR A CA 1
ATOM 1657 C C . THR A 1 200 ? -8.840 -8.402 -23.834 1.00 43.75 200 THR A C 1
ATOM 1659 O O . THR A 1 200 ? -8.278 -7.369 -23.484 1.00 43.75 200 THR A O 1
ATOM 1662 N N . THR A 1 201 ? -8.283 -9.250 -24.698 1.00 41.94 201 THR A N 1
ATOM 1663 C CA . THR A 1 201 ? -7.155 -8.876 -25.548 1.00 41.94 201 THR A CA 1
ATOM 1664 C C . THR A 1 201 ? -7.643 -7.716 -26.406 1.00 41.94 201 THR A C 1
ATOM 1666 O O . THR A 1 201 ? -8.292 -7.925 -27.431 1.00 41.94 201 THR A O 1
ATOM 1669 N N . VAL A 1 202 ? -7.417 -6.485 -25.952 1.00 44.59 202 VAL A N 1
ATOM 1670 C CA . VAL A 1 202 ? -7.730 -5.294 -26.734 1.00 44.59 202 VAL A CA 1
ATOM 1671 C C . VAL A 1 202 ? -6.591 -5.161 -27.734 1.00 44.59 202 VAL A C 1
ATOM 1673 O O . VAL A 1 202 ? -5.565 -4.553 -27.469 1.00 44.59 202 VAL A O 1
ATOM 1676 N N . GLU A 1 203 ? -6.793 -5.831 -28.866 1.00 41.31 203 GLU A N 1
ATOM 1677 C CA . GLU A 1 203 ? -6.000 -5.774 -30.092 1.00 41.31 203 GLU A CA 1
ATOM 1678 C C . GLU A 1 203 ? -4.546 -6.269 -29.995 1.00 41.31 203 GLU A C 1
ATOM 1680 O O . GLU A 1 203 ? -3.639 -5.613 -29.489 1.00 41.31 203 GLU A O 1
ATOM 1685 N N . ARG A 1 204 ? -4.288 -7.407 -30.648 1.00 38.91 204 ARG A N 1
ATOM 1686 C CA . ARG A 1 204 ? -2.947 -7.777 -31.110 1.00 38.91 204 ARG A CA 1
ATOM 1687 C C . ARG A 1 204 ? -2.571 -6.811 -32.240 1.00 38.91 204 ARG A C 1
ATOM 1689 O O . ARG A 1 204 ? -3.001 -7.004 -33.376 1.00 38.91 204 ARG A O 1
ATOM 1696 N N . LYS A 1 205 ? -1.821 -5.747 -31.954 1.00 42.62 205 LYS A N 1
ATOM 1697 C CA . LYS A 1 205 ? -1.259 -4.882 -33.004 1.00 42.62 205 LYS A CA 1
ATOM 1698 C C . LYS A 1 205 ? 0.183 -5.289 -33.280 1.00 42.62 205 LYS A C 1
ATOM 1700 O O . LYS A 1 205 ? 1.012 -5.291 -32.375 1.00 42.62 205 LYS A O 1
ATOM 1705 N N . GLN A 1 206 ? 0.482 -5.617 -34.540 1.00 35.16 206 GLN A N 1
ATOM 1706 C CA . GLN A 1 206 ? 1.856 -5.557 -35.039 1.00 35.16 206 GLN A CA 1
ATOM 1707 C C . GLN A 1 206 ? 2.346 -4.122 -34.855 1.00 35.16 206 GLN A C 1
ATOM 1709 O O . GLN A 1 206 ? 1.624 -3.188 -35.205 1.00 35.16 206 GLN A O 1
ATOM 1714 N N . VAL A 1 207 ? 3.539 -3.967 -34.278 1.00 35.78 207 VAL A N 1
ATOM 1715 C CA . VAL A 1 207 ? 4.194 -2.674 -34.033 1.00 35.78 207 VAL A CA 1
ATOM 1716 C C . VAL A 1 207 ? 4.036 -1.754 -35.249 1.00 35.78 207 VAL A C 1
ATOM 1718 O O . VAL A 1 207 ? 4.662 -1.967 -36.286 1.00 35.78 207 VAL A O 1
ATOM 1721 N N . VAL A 1 208 ? 3.203 -0.723 -35.104 1.00 30.19 208 VAL A N 1
ATOM 1722 C CA . VAL A 1 208 ? 3.322 0.511 -35.881 1.00 30.19 208 VAL A CA 1
ATOM 1723 C C . VAL A 1 208 ? 4.230 1.394 -35.042 1.00 30.19 208 VAL A C 1
ATOM 1725 O O . VAL A 1 208 ? 3.939 1.623 -33.871 1.00 30.19 208 VAL A O 1
ATOM 1728 N N . GLU A 1 209 ? 5.370 1.768 -35.615 1.00 27.75 209 GLU A N 1
ATOM 1729 C CA . GLU A 1 209 ? 6.444 2.535 -34.983 1.00 27.75 209 GLU A CA 1
ATOM 1730 C C . GLU A 1 209 ? 5.923 3.607 -34.015 1.00 27.75 209 GLU A C 1
ATOM 1732 O O . GLU A 1 209 ? 5.236 4.544 -34.415 1.00 27.75 209 GLU A O 1
ATOM 1737 N N . ILE A 1 210 ? 6.297 3.484 -32.742 1.00 29.67 210 ILE A N 1
ATOM 1738 C CA . ILE A 1 210 ? 6.331 4.611 -31.812 1.00 29.67 210 ILE A CA 1
ATOM 1739 C C . ILE A 1 210 ? 7.801 4.763 -31.420 1.00 29.67 210 ILE A C 1
ATOM 1741 O O . ILE A 1 210 ? 8.268 4.153 -30.457 1.00 29.67 210 ILE A O 1
ATOM 1745 N N . LEU A 1 211 ? 8.534 5.499 -32.259 1.00 32.31 211 LEU A N 1
ATOM 1746 C CA . LEU A 1 211 ? 9.791 6.161 -31.906 1.00 32.31 211 LEU A CA 1
ATOM 1747 C C . LEU A 1 211 ? 9.477 7.588 -31.451 1.00 32.31 211 LEU A C 1
ATOM 1749 O O . LEU A 1 211 ? 8.627 8.232 -32.107 1.00 32.31 211 LEU A O 1
#

InterPro domains:
  IPR004256 Domain of unknown function DUF234 [PF03008] (107-189)

Sequence (211 aa):
MEARKFTVEEMISYVIEPDSFFTTEGDILLRTEFRRDYSVYFGILERIASGKTKRQELVSAFPTDISGQLFKLEDYFHLIKRENPVGRQKNARNFRFVMADDYLHFWFRFIYPNLGLIQQGSTARLERKILDELPDYTGRHVLERWFRTKLWESGNFTEVGPWWDASGKGENEIDIVAINPFDKEVLFGAENLALGLGITTVERKQVVEIL

Foldseek 3Di:
DPQPQDDPLSVLCQCLAAPRCLLCVLVVVLCVPQPPCSVLLVVLLLCQLVPVWQPVSSQVVDPDGCPVVVCCCVPPVVQKHWFDAPPDDPPDNPTTIHGRDPSNSCCSNQRVVCVVCSNVRVCPVSSVVCVVCVLVVCQLPPVLVVVQVVLVVVVQFPDWAKHADPPSPRPDIFGIWTHHPVQQWIFTFDDDSPPPDPTPRPDGDRDPDDD

Secondary structure (DSSP, 8-state):
------SHHHHHHHHTSTT-HHHHHHHHHHHHHHGGGHHHHHHHHHHHHTT--BHHHHHHTSSS--HHHHHHHHHTS-SEEEE--TTS-TT-S--EEEE--HHHHHIIIIIGGGHHHHHTT--HHHHHHHHHHHHHHHIIIIIHHHHHHHHHHTSS-SEEEEEE-TTSS---EEEEEEEETTTTEEEEE---GGGT--------EE-----

Radius of gyration: 19.52 Å; chains: 1; bounding box: 39×42×55 Å